Protein AF-A0A0G4H6F2-F1 (afdb_monomer_lite)

Structure (mmCIF, N/CA/C/O backbone):
data_AF-A0A0G4H6F2-F1
#
_entry.id   AF-A0A0G4H6F2-F1
#
loop_
_atom_site.group_PDB
_atom_site.id
_atom_site.type_symbol
_atom_site.label_atom_id
_atom_site.label_alt_id
_atom_site.label_comp_id
_atom_site.label_asym_id
_atom_site.label_entity_id
_atom_site.label_seq_id
_atom_site.pdbx_PDB_ins_code
_atom_site.Cartn_x
_atom_site.Cartn_y
_atom_site.Cartn_z
_atom_site.occupancy
_atom_site.B_iso_or_equiv
_atom_site.auth_seq_id
_atom_site.auth_comp_id
_atom_site.auth_asym_id
_atom_site.auth_atom_id
_atom_site.pdbx_PDB_model_num
ATOM 1 N N . MET A 1 1 ? -22.612 -35.763 -11.547 1.00 43.47 1 MET A N 1
ATOM 2 C CA . MET A 1 1 ? -21.707 -34.629 -11.840 1.00 43.47 1 MET A CA 1
ATOM 3 C C . MET A 1 1 ? -22.426 -33.348 -11.445 1.00 43.47 1 MET A C 1
ATOM 5 O O . MET A 1 1 ? -23.317 -32.927 -12.164 1.00 43.47 1 MET A O 1
ATOM 9 N N . ASN A 1 2 ? -22.112 -32.796 -10.272 1.00 42.59 2 ASN A N 1
ATOM 10 C CA . ASN A 1 2 ? -22.726 -31.573 -9.747 1.00 42.59 2 ASN A CA 1
ATOM 11 C C . ASN A 1 2 ? -21.778 -30.395 -9.998 1.00 42.59 2 ASN A C 1
ATOM 13 O O . ASN A 1 2 ? -20.635 -30.435 -9.548 1.00 42.59 2 ASN A O 1
ATOM 17 N N . LYS A 1 3 ? -22.244 -29.354 -10.692 1.00 54.53 3 LYS A N 1
ATOM 18 C CA . LYS A 1 3 ? -21.587 -28.042 -10.744 1.00 54.53 3 LYS A CA 1
ATOM 19 C C . LYS A 1 3 ? -22.627 -26.984 -10.387 1.00 54.53 3 LYS A C 1
ATOM 21 O O . LYS A 1 3 ? -23.512 -26.700 -11.184 1.00 54.53 3 LYS A O 1
ATOM 26 N N . GLN A 1 4 ? -22.521 -26.440 -9.178 1.00 52.81 4 GLN A N 1
ATOM 27 C CA . GLN A 1 4 ? -23.204 -25.214 -8.771 1.00 52.81 4 GLN A CA 1
ATOM 28 C C . GLN A 1 4 ? -22.256 -24.039 -9.024 1.00 52.81 4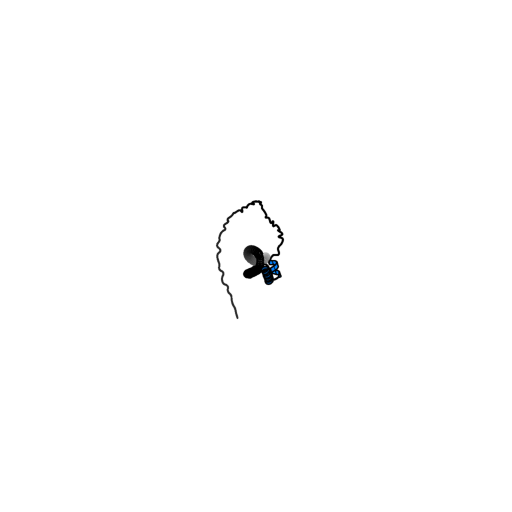 GLN A C 1
ATOM 30 O O . GLN A 1 4 ? -21.146 -24.006 -8.497 1.00 52.81 4 GLN A O 1
ATOM 35 N N . SER A 1 5 ? -22.694 -23.099 -9.857 1.00 56.09 5 SER A N 1
ATOM 36 C CA . SER A 1 5 ? -22.049 -21.811 -10.102 1.00 56.09 5 SER A CA 1
ATOM 37 C C . SER A 1 5 ? -22.820 -20.722 -9.356 1.00 56.09 5 SER A C 1
ATOM 39 O O . SER A 1 5 ? -23.959 -20.427 -9.716 1.00 56.09 5 SER A O 1
ATOM 41 N N . ASN A 1 6 ? -22.201 -20.119 -8.342 1.00 57.00 6 ASN A N 1
ATOM 42 C CA . ASN A 1 6 ? -22.701 -18.901 -7.707 1.00 57.00 6 ASN A CA 1
ATOM 43 C C . ASN A 1 6 ? -22.132 -17.686 -8.449 1.00 57.00 6 ASN A C 1
ATOM 45 O O . ASN A 1 6 ? -20.919 -17.481 -8.461 1.00 57.00 6 ASN A O 1
ATOM 49 N N . GLY A 1 7 ? -23.011 -16.901 -9.072 1.00 51.88 7 GLY A N 1
ATOM 50 C CA . GLY A 1 7 ? -22.712 -15.560 -9.576 1.00 51.88 7 GLY A CA 1
ATOM 51 C C . GLY A 1 7 ? -23.123 -14.481 -8.558 1.00 51.88 7 GLY A C 1
ATOM 52 O O . GLY A 1 7 ? -24.032 -14.732 -7.764 1.00 51.88 7 GLY A O 1
ATOM 53 N N . PRO A 1 8 ? -22.476 -13.298 -8.551 1.00 59.72 8 PRO A N 1
ATOM 54 C CA . PRO A 1 8 ? -22.730 -12.239 -7.575 1.00 59.72 8 PRO A CA 1
ATOM 55 C C . PRO A 1 8 ? -23.766 -11.206 -8.057 1.00 59.72 8 PRO A C 1
ATOM 57 O O . PRO A 1 8 ? -23.928 -10.966 -9.252 1.00 59.72 8 PRO A O 1
ATOM 60 N N . VAL A 1 9 ? -24.418 -10.543 -7.099 1.00 49.47 9 VAL A N 1
ATOM 61 C CA . VAL A 1 9 ? -25.339 -9.398 -7.267 1.00 49.47 9 VAL A CA 1
ATOM 62 C C . VAL A 1 9 ? -25.093 -8.429 -6.087 1.00 49.47 9 VAL A C 1
ATOM 64 O O . VAL A 1 9 ? -24.628 -8.885 -5.044 1.00 49.47 9 VAL A O 1
ATOM 67 N N . PRO A 1 10 ? -25.508 -7.150 -6.134 1.00 55.88 10 PRO A N 1
ATOM 68 C CA . PRO A 1 10 ? -25.011 -6.040 -6.946 1.00 55.88 10 PRO A CA 1
ATOM 69 C C . PRO A 1 10 ? -24.363 -4.925 -6.087 1.00 55.88 10 PRO A C 1
ATOM 71 O O . PRO A 1 10 ? -24.571 -4.831 -4.880 1.00 55.88 10 PRO A O 1
ATOM 74 N N . SER A 1 11 ? -23.622 -4.022 -6.739 1.00 44.72 11 SER A N 1
ATOM 75 C CA . SER A 1 11 ? -23.094 -2.787 -6.143 1.00 44.72 11 SER A CA 1
ATOM 76 C C . SER A 1 11 ? -24.093 -1.642 -6.343 1.00 44.72 11 SER A C 1
ATOM 78 O O . SER A 1 11 ? -24.408 -1.286 -7.479 1.00 44.72 11 SER A O 1
ATOM 80 N N . ALA A 1 12 ? -24.610 -1.088 -5.245 1.00 46.97 12 ALA A N 1
ATOM 81 C CA . ALA A 1 12 ? -25.444 0.109 -5.245 1.00 46.97 12 ALA A CA 1
ATOM 82 C C . ALA A 1 12 ? -24.586 1.327 -4.883 1.00 46.97 12 ALA A C 1
ATOM 84 O O . ALA A 1 12 ? -24.039 1.422 -3.784 1.00 46.97 12 ALA A O 1
ATOM 85 N N . ALA A 1 13 ? -24.481 2.251 -5.834 1.00 48.88 13 ALA A N 1
ATOM 86 C CA . ALA A 1 13 ? -23.928 3.580 -5.649 1.00 48.88 13 ALA A CA 1
ATOM 87 C C . ALA A 1 13 ? -24.913 4.453 -4.854 1.00 48.88 13 ALA A C 1
ATOM 89 O O . ALA A 1 13 ? -26.098 4.504 -5.183 1.00 48.88 13 ALA A O 1
ATOM 90 N N . ALA A 1 14 ? -24.418 5.179 -3.852 1.00 43.84 14 ALA A N 1
ATOM 91 C CA . ALA A 1 14 ? -25.142 6.291 -3.250 1.00 43.84 14 ALA A CA 1
ATOM 92 C C . ALA A 1 14 ? -24.182 7.450 -2.961 1.00 43.84 14 ALA A C 1
ATOM 94 O O . ALA A 1 14 ? -23.180 7.319 -2.259 1.00 43.84 14 ALA A O 1
ATOM 95 N N . SER A 1 15 ? -24.522 8.569 -3.585 1.00 42.50 15 SER A N 1
ATOM 96 C CA . SER A 1 15 ? -23.858 9.861 -3.631 1.00 42.50 15 SER A CA 1
ATOM 97 C C . SER A 1 15 ? -23.668 10.504 -2.255 1.00 42.50 15 SER A C 1
ATOM 99 O O . SER A 1 15 ? -24.612 10.621 -1.478 1.00 42.50 15 SER A O 1
ATOM 101 N N . GLY A 1 16 ? -22.459 11.001 -1.990 1.00 37.16 16 GLY A N 1
ATOM 102 C CA . GLY A 1 16 ? -22.167 11.892 -0.870 1.00 37.16 16 GLY A CA 1
ATOM 103 C C . GLY A 1 16 ? -22.214 13.355 -1.308 1.00 37.16 16 GLY A C 1
ATOM 104 O O . GLY A 1 16 ? -21.347 13.807 -2.054 1.00 37.16 16 GLY A O 1
ATOM 105 N N . THR A 1 17 ? -23.202 14.107 -0.822 1.00 47.22 17 THR A N 1
ATOM 106 C CA . THR A 1 17 ? -23.229 15.575 -0.873 1.00 47.22 17 THR A CA 1
ATOM 107 C C . THR A 1 17 ? -22.820 16.178 0.470 1.00 47.22 17 THR A C 1
ATOM 109 O O . THR A 1 17 ? -23.405 15.892 1.509 1.00 47.22 17 THR A O 1
ATOM 112 N N . SER A 1 18 ? -21.794 17.023 0.376 1.00 50.34 18 SER A N 1
ATOM 113 C CA . SER A 1 18 ? -21.323 18.100 1.256 1.00 50.34 18 SER A CA 1
ATOM 114 C C . SER A 1 18 ? -22.312 18.676 2.284 1.00 50.34 18 SER A C 1
ATOM 116 O O . SER A 1 18 ? -23.408 19.086 1.913 1.00 50.34 18 SER A O 1
ATOM 118 N N . LEU A 1 19 ? -21.856 18.851 3.537 1.00 43.47 19 LEU A N 1
ATOM 119 C CA . LEU A 1 19 ? -22.344 19.904 4.445 1.00 43.47 19 LEU A CA 1
ATOM 120 C C . LEU A 1 19 ? -21.305 20.287 5.522 1.00 43.47 19 LEU A C 1
ATOM 122 O O . LEU A 1 19 ? -21.149 19.673 6.571 1.00 43.47 19 LEU A O 1
ATOM 126 N N . GLN A 1 20 ? -20.525 21.301 5.154 1.00 43.41 20 GLN A N 1
ATOM 127 C CA . GLN A 1 20 ? -20.242 22.549 5.871 1.00 43.41 20 GLN A CA 1
ATOM 128 C C . GLN A 1 20 ? -20.281 22.595 7.420 1.00 43.41 20 GLN A C 1
ATOM 130 O O . GLN A 1 20 ? -21.318 22.571 8.072 1.00 43.41 20 GLN A O 1
ATOM 135 N N . LYS A 1 21 ? -19.080 22.839 7.962 1.00 42.34 21 LYS A N 1
ATOM 136 C CA . LYS A 1 21 ? -18.713 23.411 9.272 1.00 42.34 21 LYS A CA 1
ATOM 137 C C . LYS A 1 21 ? -19.644 24.537 9.765 1.00 42.34 21 LYS A C 1
ATOM 139 O O . LYS A 1 21 ? -19.750 25.569 9.106 1.00 42.34 21 LYS A O 1
ATOM 144 N N . GLN A 1 22 ? -20.084 24.445 11.022 1.00 43.44 22 GLN A N 1
ATOM 145 C CA . GLN A 1 22 ? -20.341 25.608 11.878 1.00 43.44 22 GLN A CA 1
ATOM 146 C C . GLN A 1 22 ? -19.573 25.471 13.201 1.00 43.44 22 GLN A C 1
ATOM 148 O O . GLN A 1 22 ? -19.693 24.487 13.923 1.00 43.44 22 GLN A O 1
ATOM 153 N N . LYS A 1 23 ? -18.731 26.474 13.472 1.00 46.53 23 LYS A N 1
ATOM 154 C CA . LYS A 1 23 ? -18.061 26.726 14.752 1.00 46.53 23 LYS A CA 1
ATOM 155 C C . LYS A 1 23 ? -19.003 27.546 15.632 1.00 46.53 23 LYS A C 1
ATOM 157 O O . LYS A 1 23 ? -19.489 28.577 15.178 1.00 46.53 23 LYS A O 1
ATOM 162 N N . SER A 1 24 ? -19.123 27.188 16.903 1.00 43.09 24 SER A N 1
ATOM 163 C CA . SER A 1 24 ? -19.599 28.100 17.945 1.00 43.09 24 SER A CA 1
ATOM 164 C C . SER A 1 24 ? -18.787 27.893 19.218 1.00 43.09 24 SER A C 1
ATOM 166 O O . SER A 1 24 ? -18.607 26.772 19.691 1.00 43.09 24 SER A O 1
ATOM 168 N N . ALA A 1 25 ? -18.243 29.001 19.708 1.00 44.44 25 ALA A N 1
ATOM 169 C CA . ALA A 1 25 ? -17.387 29.114 20.872 1.00 44.44 25 ALA A CA 1
ATOM 170 C C . ALA A 1 25 ? -18.198 29.431 22.138 1.00 44.44 25 ALA A C 1
ATOM 172 O O . ALA A 1 25 ? -19.223 30.101 22.059 1.00 44.44 25 ALA A O 1
ATOM 173 N N . GLY A 1 26 ? -17.630 29.062 23.290 1.00 43.22 26 GLY A N 1
ATOM 174 C CA . GLY A 1 26 ? -17.723 29.839 24.527 1.00 43.22 26 GLY A CA 1
ATOM 175 C C . GLY A 1 26 ? -18.787 29.419 25.542 1.00 43.22 26 GLY A C 1
ATOM 176 O O . GLY A 1 26 ? -19.965 29.676 25.343 1.00 43.22 26 GLY A O 1
ATOM 177 N N . ALA A 1 27 ? -18.341 28.907 26.695 1.00 39.81 27 ALA A N 1
ATOM 178 C CA . ALA A 1 27 ? -18.869 29.283 28.012 1.00 39.81 27 ALA A CA 1
ATOM 179 C C . ALA A 1 27 ? -17.949 28.774 29.142 1.00 39.81 27 ALA A C 1
ATOM 181 O O . ALA A 1 27 ? -17.509 27.629 29.148 1.00 39.81 27 ALA A O 1
ATOM 182 N N . LEU A 1 28 ? -17.659 29.675 30.082 1.00 57.00 28 LEU A N 1
ATOM 183 C CA . LEU A 1 28 ? -16.823 29.540 31.283 1.00 57.00 28 LEU A CA 1
ATOM 184 C C . LEU A 1 28 ? -17.474 28.655 32.369 1.00 57.00 28 LEU A C 1
ATOM 186 O O . LEU A 1 28 ? -18.696 28.709 32.507 1.00 57.00 28 LEU A O 1
ATOM 190 N N . PRO A 1 29 ? -16.708 27.995 33.263 1.00 50.53 29 PRO A N 1
ATOM 191 C CA . PRO A 1 29 ? -17.254 27.483 34.518 1.00 50.53 29 PRO A CA 1
ATOM 192 C C . PRO A 1 29 ? -17.001 28.433 35.706 1.00 50.53 29 PRO A C 1
ATOM 194 O O . PRO A 1 29 ? -15.873 28.829 36.005 1.00 50.53 29 PRO A O 1
ATOM 197 N N . ARG A 1 30 ? -18.092 28.780 36.405 1.00 47.06 30 ARG A N 1
ATOM 198 C CA . ARG A 1 30 ? -18.133 29.516 37.682 1.00 47.06 30 ARG A CA 1
ATOM 199 C C . ARG A 1 30 ? -17.955 28.570 38.885 1.00 47.06 30 ARG A C 1
ATOM 201 O O . ARG A 1 30 ? -18.482 27.463 38.888 1.00 47.06 30 ARG A O 1
ATOM 208 N N . LYS A 1 31 ? -17.272 29.066 39.927 1.00 48.41 31 LYS A N 1
ATOM 209 C CA . LYS A 1 31 ? -17.157 28.497 41.292 1.00 48.41 31 LYS A CA 1
ATOM 210 C C . LYS A 1 31 ? -18.494 28.492 42.060 1.00 48.41 31 LYS A C 1
ATOM 212 O O . LYS A 1 31 ? -19.318 29.378 41.835 1.00 48.41 31 LYS A O 1
ATOM 217 N N . PRO A 1 32 ? -18.600 27.646 43.101 1.00 52.03 32 PRO A N 1
ATOM 218 C CA . PRO A 1 32 ? -19.106 28.079 44.417 1.00 52.03 32 PRO A CA 1
ATOM 219 C C . PRO A 1 32 ? -18.172 27.609 45.564 1.00 52.03 32 PRO A C 1
ATOM 221 O O . PRO A 1 32 ? -17.674 26.492 45.546 1.00 52.03 32 PRO A O 1
ATOM 224 N N . SER A 1 33 ? -17.684 28.483 46.453 1.00 44.72 33 SER A N 1
ATOM 225 C CA . SER A 1 33 ? -18.326 29.088 47.643 1.00 44.72 33 SER A CA 1
ATOM 226 C C . SER A 1 33 ? -18.421 28.135 48.849 1.00 44.72 33 SER A C 1
ATOM 228 O O . SER A 1 33 ? -19.409 27.429 49.020 1.00 44.72 33 SER A O 1
ATOM 230 N N . GLN A 1 34 ? -17.395 28.167 49.711 1.00 41.97 34 GLN A N 1
ATOM 231 C CA . GLN A 1 34 ? -17.410 27.618 51.073 1.00 41.97 34 GLN A CA 1
ATOM 232 C C . GLN A 1 34 ? -18.253 28.509 51.996 1.00 41.97 34 GLN A C 1
ATOM 234 O O . GLN A 1 34 ? -18.104 29.730 51.985 1.00 41.97 34 GLN A O 1
ATOM 239 N N . ARG A 1 35 ? -19.086 27.897 52.841 1.00 39.19 35 ARG A N 1
ATOM 240 C CA . ARG A 1 35 ? -19.791 28.572 53.936 1.00 39.19 35 ARG A CA 1
ATOM 241 C C . ARG A 1 35 ? -19.578 27.776 55.224 1.00 39.19 35 ARG A C 1
ATOM 243 O O . ARG A 1 35 ? -19.901 26.595 55.280 1.00 39.19 35 ARG A O 1
ATOM 250 N N . GLN A 1 36 ? -18.994 28.435 56.223 1.00 46.22 36 GLN A N 1
ATOM 251 C CA . GLN A 1 36 ? -18.938 27.991 57.616 1.00 46.22 36 GLN A CA 1
ATOM 252 C C . GLN A 1 36 ? -20.316 28.127 58.281 1.00 46.22 36 GLN A C 1
ATOM 254 O O . GLN A 1 36 ? -21.106 28.993 57.903 1.00 46.22 36 GLN A O 1
ATOM 259 N N . GLY A 1 37 ? -20.557 27.328 59.321 1.00 37.56 37 GLY A N 1
ATOM 260 C CA . GLY A 1 37 ? -21.678 27.499 60.242 1.00 37.56 37 GLY A CA 1
ATOM 261 C C . GLY A 1 37 ? -21.608 26.515 61.409 1.00 37.56 37 GLY A C 1
ATOM 262 O O . GLY A 1 37 ? -21.985 25.360 61.263 1.00 37.56 37 GLY A O 1
ATOM 263 N N . SER A 1 38 ? -21.118 26.989 62.554 1.00 45.91 38 SER A N 1
ATOM 264 C CA . SER A 1 38 ? -21.238 26.354 63.872 1.00 45.91 38 SER A CA 1
ATOM 265 C C . SER A 1 38 ? -22.643 26.567 64.448 1.00 45.91 38 SER A C 1
ATOM 267 O O . SER A 1 38 ? -23.241 27.605 64.184 1.00 45.91 38 SER A O 1
ATOM 269 N N . THR A 1 39 ? -23.134 25.670 65.309 1.00 41.44 39 THR A N 1
ATOM 270 C CA . THR A 1 39 ? -24.056 25.998 66.422 1.00 41.44 39 THR A CA 1
ATOM 271 C C . THR A 1 39 ? -24.047 24.894 67.484 1.00 41.44 39 THR A C 1
ATOM 273 O O . THR A 1 39 ? -23.823 23.724 67.187 1.00 41.44 39 THR A O 1
ATOM 276 N N . ALA A 1 40 ? -24.246 25.321 68.731 1.00 40.94 40 ALA A N 1
ATOM 277 C CA . ALA A 1 40 ? -24.221 24.562 69.976 1.00 40.94 40 ALA A CA 1
ATOM 278 C C . ALA A 1 40 ? -25.641 24.358 70.560 1.00 40.94 40 ALA A C 1
ATOM 280 O O . ALA A 1 40 ? -26.569 25.060 70.167 1.00 40.94 40 ALA A O 1
ATOM 281 N N . GLY A 1 41 ? -25.766 23.466 71.554 1.00 33.41 41 GLY A N 1
ATOM 282 C CA . GLY A 1 41 ? -26.935 23.255 72.441 1.00 33.41 41 GLY A CA 1
ATOM 283 C C . GLY A 1 41 ? -27.065 21.762 72.791 1.00 33.41 41 GLY A C 1
ATOM 284 O O . GLY A 1 41 ? -27.126 20.954 71.877 1.00 33.41 41 GLY A O 1
ATOM 285 N N . GLY A 1 42 ? -26.911 21.284 74.040 1.00 32.69 42 GLY A N 1
ATOM 286 C CA . GLY A 1 42 ? -27.843 21.431 75.182 1.00 32.69 42 GLY A CA 1
ATOM 287 C C . GLY A 1 42 ? -29.126 20.618 74.908 1.00 32.69 42 GLY A C 1
ATOM 288 O O . GLY A 1 42 ? -29.720 20.841 73.868 1.00 32.69 42 GLY A O 1
ATOM 289 N N . VAL A 1 43 ? -29.665 19.691 75.718 1.00 35.66 43 VAL A N 1
ATOM 290 C CA . VAL A 1 43 ? -29.862 19.659 77.180 1.00 35.66 43 VAL A CA 1
ATOM 291 C C . VAL A 1 43 ? -30.386 18.259 77.627 1.00 35.66 43 VAL A C 1
ATOM 293 O O . VAL A 1 43 ? -31.096 17.609 76.870 1.00 35.66 43 VAL A O 1
ATOM 296 N N . ASN A 1 44 ? -30.130 17.903 78.895 1.00 37.38 44 ASN A N 1
ATOM 297 C CA . ASN A 1 44 ? -30.965 17.163 79.873 1.00 37.38 44 ASN A CA 1
ATOM 298 C C . ASN A 1 44 ? -31.298 15.650 79.805 1.00 37.38 44 ASN A C 1
ATOM 300 O O . ASN A 1 44 ? -31.800 15.101 78.833 1.00 37.38 44 ASN A O 1
ATOM 304 N N . ALA A 1 45 ? -31.113 15.044 80.988 1.00 39.00 45 ALA A N 1
ATOM 305 C CA . ALA A 1 45 ? -31.539 13.724 81.457 1.00 39.00 45 ALA A CA 1
ATOM 306 C C . ALA A 1 45 ? -33.011 13.689 81.934 1.00 39.00 45 ALA A C 1
ATOM 308 O O . ALA A 1 45 ? -33.635 14.735 82.118 1.00 39.00 45 ALA A O 1
ATOM 309 N N . PRO A 1 46 ? -33.534 12.487 82.239 1.00 43.22 46 PRO A N 1
ATOM 310 C CA . PRO A 1 46 ? -34.014 12.201 83.603 1.00 43.22 46 PRO A CA 1
ATOM 311 C C . PRO A 1 46 ? -33.495 10.820 84.080 1.00 43.22 46 PRO A C 1
ATOM 313 O O . PRO A 1 46 ? -33.314 9.907 83.286 1.00 43.22 46 PRO A O 1
ATOM 316 N N . GLY A 1 47 ? -33.127 10.574 85.339 1.00 33.16 47 GLY A N 1
ATOM 317 C CA . GLY A 1 47 ? -33.895 10.817 86.558 1.00 33.16 47 GLY A CA 1
ATOM 318 C C . GLY A 1 47 ? -34.722 9.568 86.903 1.00 33.16 47 GLY A C 1
ATOM 319 O O . GLY A 1 47 ? -35.892 9.504 86.548 1.00 33.16 47 GLY A O 1
ATOM 320 N N . ARG A 1 48 ? -34.130 8.562 87.570 1.00 34.00 48 ARG A N 1
ATOM 321 C CA . ARG A 1 48 ? -34.861 7.381 88.073 1.00 34.00 48 ARG A CA 1
ATOM 322 C C . ARG A 1 48 ? -34.492 7.117 89.535 1.00 34.00 48 ARG A C 1
ATOM 324 O O . ARG A 1 48 ? -33.567 6.368 89.830 1.00 34.00 48 ARG A O 1
ATOM 331 N N . SER A 1 49 ? -35.210 7.785 90.439 1.00 38.22 49 SER A N 1
ATOM 332 C CA . SER A 1 49 ? -35.312 7.402 91.847 1.00 38.22 49 SER A CA 1
ATOM 333 C C . SER A 1 49 ? -36.476 6.419 92.003 1.00 38.22 49 SER A C 1
ATOM 335 O O . SER A 1 49 ? -37.509 6.543 91.347 1.00 38.22 49 SER A O 1
ATOM 337 N N . GLY A 1 50 ? -36.290 5.402 92.836 1.00 35.03 50 GLY A N 1
ATOM 338 C CA . GLY A 1 50 ? -37.294 4.380 93.108 1.00 35.03 50 GLY A CA 1
ATOM 339 C C . GLY A 1 50 ? -36.934 3.658 94.394 1.00 35.03 50 GLY A C 1
ATOM 340 O O . GLY A 1 50 ? -36.185 2.689 94.391 1.00 35.03 50 GLY A O 1
ATOM 341 N N . THR A 1 51 ? -37.418 4.218 95.492 1.00 38.28 51 THR A N 1
ATOM 342 C CA . THR A 1 51 ? -37.344 3.742 96.872 1.00 38.28 51 THR A CA 1
ATOM 343 C C . THR A 1 51 ? -37.803 2.289 97.024 1.00 38.28 51 THR A C 1
ATOM 345 O O . THR A 1 51 ? -38.929 1.948 96.670 1.00 38.28 51 THR A O 1
ATOM 348 N N . SER A 1 52 ? -36.941 1.459 97.615 1.00 33.22 52 SER A N 1
ATOM 349 C CA . SER A 1 52 ? -37.290 0.150 98.171 1.00 33.22 52 SER A CA 1
ATOM 350 C C . SER A 1 52 ? -38.087 0.356 99.461 1.00 33.22 52 SER A C 1
ATOM 352 O O . SER A 1 52 ? -37.551 0.864 100.446 1.00 33.22 52 SER A O 1
ATOM 354 N N . ILE A 1 53 ? -39.373 -0.002 99.447 1.00 36.06 53 ILE A N 1
ATOM 355 C CA . ILE A 1 53 ? -40.182 -0.155 100.659 1.00 36.06 53 ILE A CA 1
ATOM 356 C C . ILE A 1 53 ? -40.184 -1.642 101.004 1.00 36.06 53 ILE A C 1
ATOM 358 O O . ILE A 1 53 ? -40.773 -2.463 100.303 1.00 36.06 53 ILE A O 1
ATOM 362 N N . VAL A 1 54 ? -39.515 -1.977 102.104 1.00 40.25 54 VAL A N 1
ATOM 363 C CA . VAL A 1 54 ? -39.632 -3.267 102.782 1.00 40.25 54 VAL A CA 1
ATOM 364 C C . VAL A 1 54 ? -41.003 -3.298 103.458 1.00 40.25 54 VAL A C 1
ATOM 366 O O . VAL A 1 54 ? -41.201 -2.675 104.498 1.00 40.25 54 VAL A O 1
ATOM 369 N N . ALA A 1 55 ? -41.964 -3.993 102.849 1.00 31.64 55 ALA A N 1
ATOM 370 C CA . ALA A 1 55 ? -43.240 -4.314 103.477 1.00 31.64 55 ALA A CA 1
ATOM 371 C C . ALA A 1 55 ? -43.100 -5.632 104.248 1.00 31.64 55 ALA A C 1
ATOM 373 O O . ALA A 1 55 ? -43.013 -6.721 103.680 1.00 31.64 55 ALA A O 1
ATOM 374 N N . SER A 1 56 ? -43.045 -5.520 105.567 1.00 36.12 56 SER A N 1
ATOM 375 C CA . SER A 1 56 ? -43.124 -6.625 106.510 1.00 36.12 56 SER A CA 1
ATOM 376 C C . SER A 1 56 ? -44.557 -7.169 106.612 1.00 36.12 56 SER A C 1
ATOM 378 O O . SER A 1 56 ? -45.510 -6.414 106.758 1.00 36.12 56 SER A O 1
ATOM 380 N N . ARG A 1 57 ? -44.649 -8.508 106.651 1.00 44.44 57 ARG A N 1
ATOM 381 C CA . ARG A 1 57 ? -45.703 -9.344 107.264 1.00 44.44 57 ARG A CA 1
ATOM 382 C C . ARG A 1 57 ? -47.144 -9.223 106.742 1.00 44.44 57 ARG A C 1
ATOM 384 O O . ARG A 1 57 ? -47.924 -8.389 107.184 1.00 44.44 57 ARG A O 1
ATOM 391 N N . SER A 1 58 ? -47.554 -10.250 105.999 1.00 37.75 58 SER A N 1
ATOM 392 C CA . SER A 1 58 ? -48.566 -11.249 106.409 1.00 37.75 58 SER A CA 1
ATOM 393 C C . SER A 1 58 ? -48.506 -12.421 105.415 1.00 37.75 58 SER A C 1
ATOM 395 O O . SER A 1 58 ? -48.300 -12.157 104.229 1.00 37.75 58 SER A O 1
ATOM 397 N N . PRO A 1 59 ? -48.634 -13.699 105.827 1.00 38.69 59 PRO A N 1
ATOM 398 C CA . PRO A 1 59 ? -48.798 -14.782 104.863 1.00 38.69 59 PRO A CA 1
ATOM 399 C C . PRO A 1 59 ? -50.075 -14.505 104.067 1.00 38.69 59 PRO A C 1
ATOM 401 O O . PRO A 1 59 ? -51.174 -14.467 104.615 1.00 38.69 59 PRO A O 1
ATOM 404 N N . SER A 1 60 ? -49.909 -14.214 102.778 1.00 43.31 60 SER A N 1
ATOM 405 C CA . SER A 1 60 ? -51.030 -14.018 101.867 1.00 43.31 60 SER A CA 1
ATOM 406 C C . SER A 1 60 ? -51.864 -15.297 101.839 1.00 43.31 60 SER A C 1
ATOM 408 O O . SER A 1 60 ? -51.304 -16.391 101.822 1.00 43.31 60 SER A O 1
ATOM 410 N N . VAL A 1 61 ? -53.191 -15.175 101.781 1.00 51.38 61 VAL A N 1
ATOM 411 C CA . VAL A 1 61 ? -54.129 -16.297 101.573 1.00 51.38 61 VAL A CA 1
ATOM 412 C C . VAL A 1 61 ? -53.725 -17.145 100.350 1.00 51.38 61 VAL A C 1
ATOM 414 O O . VAL A 1 61 ? -53.952 -18.351 100.320 1.00 51.38 61 VAL A O 1
ATOM 417 N N . ALA A 1 62 ? -53.012 -16.543 99.391 1.00 48.72 62 ALA A N 1
ATOM 418 C CA . ALA A 1 62 ? -52.401 -17.226 98.253 1.00 48.72 62 ALA A CA 1
ATOM 419 C C . ALA A 1 62 ? -51.336 -18.281 98.635 1.00 48.72 62 ALA A C 1
ATOM 421 O O . ALA A 1 62 ? -51.186 -19.274 97.931 1.00 48.72 62 ALA A O 1
ATOM 422 N N . ALA A 1 63 ? -50.606 -18.102 99.742 1.00 46.62 63 ALA A N 1
ATOM 423 C CA . ALA A 1 63 ? -49.592 -19.053 100.207 1.00 46.62 63 ALA A CA 1
ATOM 424 C C . ALA A 1 63 ? -50.211 -20.320 100.830 1.00 46.62 63 ALA A C 1
ATOM 426 O O . ALA A 1 63 ? -49.648 -21.398 100.678 1.00 46.62 63 ALA A O 1
ATOM 427 N N . LEU A 1 64 ? -51.385 -20.204 101.464 1.00 46.50 64 LEU A N 1
ATOM 428 C CA . LEU A 1 64 ? -52.143 -21.344 102.006 1.00 46.50 64 LEU A CA 1
ATOM 429 C C . LEU A 1 64 ? -52.840 -22.157 100.899 1.00 46.50 64 LEU A C 1
ATOM 431 O O . LEU A 1 64 ? -52.912 -23.378 100.970 1.00 46.50 64 LEU A O 1
ATOM 435 N N . LEU A 1 65 ? -53.294 -21.496 99.830 1.00 52.09 65 LEU A N 1
ATOM 436 C CA . LEU A 1 65 ? -53.956 -22.141 98.687 1.00 52.09 65 LEU A CA 1
ATOM 437 C C . LEU A 1 65 ? -53.023 -23.006 97.818 1.00 52.09 65 LEU A C 1
ATOM 439 O O . LEU A 1 65 ? -53.499 -23.926 97.151 1.00 52.09 65 LEU A O 1
ATOM 443 N N . ASN A 1 66 ? -51.716 -22.727 97.833 1.00 54.31 66 ASN A N 1
ATOM 444 C CA . ASN A 1 66 ? -50.711 -23.459 97.056 1.00 54.31 66 ASN A CA 1
ATOM 445 C C . ASN A 1 66 ? -50.156 -24.710 97.764 1.00 54.31 66 ASN A C 1
ATOM 447 O O . ASN A 1 66 ? -49.542 -25.531 97.089 1.00 54.31 66 ASN A O 1
ATOM 451 N N . GLN A 1 67 ? -50.345 -24.865 99.083 1.00 51.59 67 GLN A N 1
ATOM 452 C CA . GLN A 1 67 ? -49.822 -26.019 99.836 1.00 51.59 67 GLN A CA 1
ATOM 453 C C . GLN A 1 67 ? -50.852 -27.140 100.045 1.00 51.59 67 GLN A C 1
ATOM 455 O O . GLN A 1 67 ? -50.483 -28.298 99.886 1.00 51.59 67 GLN A O 1
ATOM 460 N N . ASP A 1 68 ? -52.130 -26.826 100.302 1.00 50.91 68 ASP A N 1
ATOM 461 C CA . ASP A 1 68 ? -53.090 -27.840 100.787 1.00 50.91 68 ASP A CA 1
ATOM 462 C C . ASP A 1 68 ? -54.321 -28.072 99.882 1.00 50.91 68 ASP A C 1
ATOM 464 O O . ASP A 1 68 ? -55.186 -28.897 100.175 1.00 50.91 68 ASP A O 1
ATOM 468 N N . GLY A 1 69 ? -54.416 -27.380 98.744 1.00 52.78 69 GLY A N 1
ATOM 469 C CA . GLY A 1 69 ? -55.559 -27.503 97.834 1.00 52.78 69 GLY A CA 1
ATOM 470 C C . GLY A 1 69 ? -56.847 -26.835 98.357 1.00 52.78 69 GLY A C 1
ATOM 471 O O . GLY A 1 69 ? -56.958 -26.468 99.527 1.00 52.78 69 GLY A O 1
ATOM 472 N N . PRO A 1 70 ? -57.846 -26.612 97.481 1.00 55.19 70 PRO A N 1
ATOM 473 C CA . PRO A 1 70 ? -59.063 -25.879 97.837 1.00 55.19 70 PRO A CA 1
ATOM 474 C C . PRO A 1 70 ? -59.878 -26.624 98.901 1.00 55.19 70 PRO A C 1
ATOM 476 O O . PRO A 1 70 ? -60.483 -25.991 99.759 1.00 55.19 70 PRO A O 1
ATOM 479 N N . GLU A 1 71 ? -59.825 -27.956 98.909 1.00 56.19 71 GLU A N 1
ATOM 480 C CA . GLU A 1 71 ? -60.547 -28.789 99.870 1.00 56.19 71 GLU A CA 1
ATOM 481 C C . GLU A 1 71 ? -60.086 -28.531 101.315 1.00 56.19 71 GLU A C 1
ATOM 483 O O . GLU A 1 71 ? -60.926 -28.276 102.176 1.00 56.19 71 GLU A O 1
ATOM 488 N N . ALA A 1 72 ? -58.780 -28.430 101.581 1.00 58.38 72 ALA A N 1
ATOM 489 C CA . ALA A 1 72 ? -58.261 -28.199 102.934 1.00 58.38 72 ALA A CA 1
ATOM 490 C C . ALA A 1 72 ? -58.563 -26.793 103.488 1.00 58.38 72 ALA A C 1
ATOM 492 O O . ALA A 1 72 ? -58.810 -26.615 104.689 1.00 58.38 72 ALA A O 1
ATOM 493 N N . VAL A 1 73 ? -58.598 -25.780 102.616 1.00 59.50 73 VAL A N 1
ATOM 494 C CA . VAL A 1 73 ? -58.972 -24.405 102.988 1.00 59.50 73 VAL A CA 1
ATOM 495 C C . VAL A 1 73 ? -60.469 -24.329 103.300 1.00 59.50 73 VAL A C 1
ATOM 497 O O . VAL A 1 73 ? -60.875 -23.682 104.269 1.00 59.50 73 VAL A O 1
ATOM 500 N N . THR A 1 74 ? -61.295 -25.047 102.537 1.00 60.09 74 THR A N 1
ATOM 501 C CA . THR A 1 74 ? -62.750 -25.108 102.750 1.00 60.09 74 THR A CA 1
ATOM 502 C C . THR A 1 74 ? -63.122 -25.918 103.991 1.00 60.09 74 THR A C 1
ATOM 504 O O . THR A 1 74 ? -64.032 -25.534 104.728 1.00 60.09 74 THR A O 1
ATOM 507 N N . GLU A 1 75 ? -62.358 -26.965 104.304 1.00 59.06 75 GLU A N 1
ATOM 508 C CA . GLU A 1 75 ? -62.519 -27.760 105.519 1.00 59.06 75 GLU A CA 1
ATOM 509 C C . GLU A 1 75 ? -62.110 -26.968 106.773 1.00 59.06 75 GLU A C 1
ATOM 511 O O . GLU A 1 75 ? -62.803 -27.002 107.794 1.00 59.06 75 GLU A O 1
ATOM 516 N N . SER A 1 76 ? -61.035 -26.179 106.686 1.00 61.16 76 SER A N 1
ATOM 517 C CA . SER A 1 76 ? -60.588 -25.290 107.769 1.00 61.16 76 SER A CA 1
ATOM 518 C C . SER A 1 76 ? -61.562 -24.130 108.018 1.00 61.16 76 SER A C 1
ATOM 520 O O . SER A 1 76 ? -61.866 -23.814 109.171 1.00 61.16 76 SER A O 1
ATOM 522 N N . LEU A 1 77 ? -62.130 -23.542 106.958 1.00 60.56 77 LEU A N 1
ATOM 523 C CA . LEU A 1 77 ? -63.191 -22.530 107.058 1.00 60.56 77 LEU A CA 1
ATOM 524 C C . LEU A 1 77 ? -64.486 -23.116 107.638 1.00 60.56 77 LEU A C 1
ATOM 526 O O . LEU A 1 77 ? -65.082 -22.509 108.527 1.00 60.56 77 LEU A O 1
ATOM 530 N N . SER A 1 78 ? -64.889 -24.320 107.217 1.00 60.62 78 SER A N 1
ATOM 531 C CA . SER A 1 78 ? -66.064 -25.013 107.769 1.00 60.62 78 SER A CA 1
ATOM 532 C C . SER A 1 78 ? -65.905 -25.310 109.267 1.00 60.62 78 SER A C 1
ATOM 534 O O . SER A 1 78 ? -66.836 -25.089 110.045 1.00 60.62 78 SER A O 1
ATOM 536 N N . LYS A 1 79 ? -64.715 -25.746 109.707 1.00 61.25 79 LYS A N 1
ATOM 537 C CA . LYS A 1 79 ? -64.400 -25.985 111.129 1.00 61.25 79 LYS A CA 1
ATOM 538 C C . LYS A 1 79 ? -64.388 -24.691 111.956 1.00 61.25 79 LYS A C 1
ATOM 540 O O . LYS A 1 79 ? -64.874 -24.695 113.084 1.00 61.25 79 LYS A O 1
ATOM 545 N N . SER A 1 80 ? -63.891 -23.586 111.399 1.00 57.12 80 SER A N 1
ATOM 546 C CA . SER A 1 80 ? -63.822 -22.287 112.086 1.00 57.12 80 SER A CA 1
ATOM 547 C C . SER A 1 80 ? -65.179 -21.570 112.186 1.00 57.12 80 SER A C 1
ATOM 549 O O . SER A 1 80 ? -65.493 -20.989 113.222 1.00 57.12 80 SER A O 1
ATOM 551 N N . VAL A 1 81 ? -66.036 -21.655 111.163 1.00 58.59 81 VAL A N 1
ATOM 552 C CA . VAL A 1 81 ? -67.391 -21.071 111.211 1.00 58.59 81 VAL A CA 1
ATOM 553 C C . VAL A 1 81 ? -68.267 -21.812 112.233 1.00 58.59 81 VAL A C 1
ATOM 555 O O . VAL A 1 81 ? -68.986 -21.169 113.002 1.00 58.59 81 VAL A O 1
ATOM 558 N N . LYS A 1 82 ? -68.130 -23.143 112.334 1.00 56.41 82 LYS A N 1
ATOM 559 C CA . LYS A 1 82 ? -68.828 -23.984 113.327 1.00 56.41 82 LYS A CA 1
ATOM 560 C C . LYS A 1 82 ? -68.442 -23.684 114.783 1.00 56.41 82 LYS A C 1
ATOM 562 O O . LYS A 1 82 ? -69.270 -23.890 115.666 1.00 56.41 82 LYS A O 1
ATOM 567 N N . SER A 1 83 ? -67.238 -23.168 115.054 1.00 56.16 83 SER A N 1
ATOM 568 C CA . SER A 1 83 ? -66.801 -22.808 116.415 1.00 56.16 83 SER A CA 1
ATOM 569 C C . SER A 1 83 ? -67.182 -21.383 116.848 1.00 56.16 83 SER A C 1
ATOM 571 O O . SER A 1 83 ? -67.048 -21.049 118.022 1.00 56.16 83 SER A O 1
ATOM 573 N N . SER A 1 84 ? -67.703 -20.552 115.935 1.00 51.50 84 SER A N 1
ATOM 574 C CA . SER A 1 84 ? -68.009 -19.129 116.176 1.00 51.50 84 SER A CA 1
ATOM 575 C C . SER A 1 84 ? -69.435 -18.823 116.681 1.00 51.50 84 SER A C 1
ATOM 577 O O . SER A 1 84 ? -69.775 -17.662 116.893 1.00 51.50 84 SER A O 1
ATOM 579 N N . GLY A 1 85 ? -70.283 -19.840 116.900 1.00 52.34 85 GLY A N 1
ATOM 580 C CA . GLY A 1 85 ? -71.625 -19.673 117.493 1.00 52.34 85 GLY A CA 1
ATOM 581 C C . GLY A 1 85 ? -72.696 -19.057 116.576 1.00 52.34 85 GLY A C 1
ATOM 582 O O . GLY A 1 85 ? -73.756 -18.643 117.048 1.00 52.34 85 GLY A O 1
ATOM 583 N N . VAL A 1 86 ? -72.452 -18.994 115.264 1.00 50.88 86 VAL A N 1
ATOM 584 C CA . VAL A 1 86 ? -73.410 -18.499 114.259 1.00 50.88 86 VAL A CA 1
ATOM 585 C C . VAL A 1 86 ? -74.536 -19.527 114.042 1.00 50.88 86 VAL A C 1
ATOM 587 O O . VAL A 1 86 ? -74.275 -20.720 113.914 1.00 50.88 86 VAL A O 1
ATOM 590 N N . LYS A 1 87 ? -75.803 -19.077 113.994 1.00 49.19 87 LYS A N 1
ATOM 591 C CA . LYS A 1 87 ? -76.983 -19.940 113.759 1.00 49.19 87 LYS A CA 1
ATOM 592 C C . LYS A 1 87 ? -76.802 -20.826 112.504 1.00 49.19 87 LYS A C 1
ATOM 594 O O . LYS A 1 87 ? -76.361 -20.310 111.474 1.00 49.19 87 LYS A O 1
ATOM 599 N N . PRO A 1 88 ? -77.229 -22.105 112.539 1.00 52.22 88 PRO A N 1
ATOM 600 C CA . PRO A 1 88 ? -76.879 -23.117 111.534 1.00 52.22 88 PRO A CA 1
ATOM 601 C C . PRO A 1 88 ? -77.283 -22.755 110.095 1.00 52.22 88 PRO A C 1
ATOM 603 O O . PRO A 1 88 ? -76.497 -22.976 109.186 1.00 52.22 88 PRO A O 1
ATOM 606 N N . MET A 1 89 ? -78.424 -22.086 109.873 1.00 50.84 89 MET A N 1
ATOM 607 C CA . MET A 1 89 ? -78.847 -21.669 108.518 1.00 50.84 89 MET A CA 1
ATOM 608 C C . MET A 1 89 ? -77.980 -20.565 107.880 1.00 50.84 89 MET A C 1
ATOM 610 O O . MET A 1 89 ? -78.077 -20.342 106.678 1.00 50.84 89 MET A O 1
ATOM 614 N N . ASN A 1 90 ? -77.156 -19.847 108.653 1.00 57.19 90 ASN A N 1
ATOM 615 C CA . ASN A 1 90 ? -76.299 -18.774 108.132 1.00 57.19 90 ASN A CA 1
ATOM 616 C C . ASN A 1 90 ? -74.847 -19.240 107.926 1.00 57.19 90 ASN A C 1
ATOM 618 O O . ASN A 1 90 ? -74.135 -18.681 107.099 1.00 57.19 90 ASN A O 1
ATOM 622 N N . ALA A 1 91 ? -74.418 -20.280 108.647 1.00 58.16 91 ALA A N 1
ATOM 623 C CA . ALA A 1 91 ? -73.089 -20.870 108.513 1.00 58.16 91 ALA A CA 1
ATOM 624 C C . ALA A 1 91 ? -72.884 -21.504 107.128 1.00 58.16 91 ALA A C 1
ATOM 626 O O . ALA A 1 91 ? -71.879 -21.209 106.485 1.00 58.16 91 ALA A O 1
ATOM 627 N N . ASP A 1 92 ? -73.864 -22.277 106.645 1.00 65.38 92 ASP A N 1
ATOM 628 C CA . ASP A 1 92 ? -73.782 -22.977 105.356 1.00 65.38 92 ASP A CA 1
ATOM 629 C C . ASP A 1 92 ? -73.681 -21.999 104.170 1.00 65.38 92 ASP A C 1
ATOM 631 O O . ASP A 1 92 ? -72.805 -22.151 103.320 1.00 65.38 92 ASP A O 1
ATOM 635 N N . ASN A 1 93 ? -74.473 -20.919 104.183 1.00 72.56 93 ASN A N 1
ATOM 636 C CA . ASN A 1 93 ? -74.459 -19.853 103.167 1.00 72.56 93 ASN A CA 1
ATOM 637 C C . ASN A 1 93 ? -73.129 -19.068 103.159 1.00 72.56 93 ASN A C 1
ATOM 639 O O . ASN A 1 93 ? -72.626 -18.666 102.108 1.00 72.56 93 ASN A O 1
ATOM 643 N N . ILE A 1 94 ? -72.510 -18.877 104.331 1.00 73.69 94 ILE A N 1
ATOM 644 C CA . ILE A 1 94 ? -71.185 -18.250 104.445 1.00 73.69 94 ILE A CA 1
ATOM 645 C C . ILE A 1 94 ? -70.100 -19.174 103.872 1.00 73.69 94 ILE A C 1
ATOM 647 O O . ILE A 1 94 ? -69.242 -18.704 103.122 1.00 73.69 94 ILE A O 1
ATOM 651 N N . THR A 1 95 ? -70.140 -20.478 104.166 1.00 73.94 95 THR A N 1
ATOM 652 C CA . THR A 1 95 ? -69.197 -21.451 103.588 1.00 73.94 95 THR A CA 1
ATOM 653 C C . THR A 1 95 ? -69.374 -21.640 102.085 1.00 73.94 95 THR A C 1
ATOM 655 O O . THR A 1 95 ? -68.368 -21.764 101.390 1.00 73.94 95 THR A O 1
ATOM 658 N N . GLU A 1 96 ? -70.604 -21.608 101.568 1.00 78.50 96 GLU A N 1
ATOM 659 C CA . GLU A 1 96 ? -70.909 -21.702 100.133 1.00 78.50 96 GLU A CA 1
ATOM 660 C C . GLU A 1 96 ? -70.402 -20.467 99.366 1.00 78.50 96 GLU A C 1
ATOM 662 O O . GLU A 1 96 ? -69.752 -20.576 98.325 1.00 78.50 96 GLU A O 1
ATOM 667 N N . LYS A 1 97 ? -70.575 -19.265 99.932 1.00 81.19 97 LYS A N 1
ATOM 668 C CA . LYS A 1 97 ? -69.973 -18.042 99.373 1.00 81.19 97 LYS A CA 1
ATOM 669 C C . LYS A 1 97 ? -68.447 -18.055 99.421 1.00 81.19 97 LYS A C 1
ATOM 671 O O . LYS A 1 97 ? -67.810 -17.591 98.477 1.00 81.19 97 LYS A O 1
ATOM 676 N N . ALA A 1 98 ? -67.851 -18.566 100.497 1.00 78.50 98 ALA A N 1
ATOM 677 C CA . ALA A 1 98 ? -66.399 -18.651 100.624 1.00 78.50 98 ALA A CA 1
ATOM 678 C C . ALA A 1 98 ? -65.792 -19.673 99.645 1.00 78.50 98 ALA A C 1
ATOM 680 O O . ALA A 1 98 ? -64.781 -19.381 99.011 1.00 78.50 98 ALA A O 1
ATOM 681 N N . THR A 1 99 ? -66.427 -20.836 99.465 1.00 78.94 99 THR A N 1
ATOM 682 C CA . THR A 1 99 ? -66.033 -21.840 98.455 1.00 78.94 99 THR A CA 1
ATOM 683 C C . THR A 1 99 ? -66.130 -21.273 97.041 1.00 78.94 99 THR A C 1
ATOM 685 O O . THR A 1 99 ? -65.166 -21.383 96.285 1.00 78.94 99 THR A O 1
ATOM 688 N N . ALA A 1 100 ? -67.232 -20.597 96.696 1.00 82.12 100 ALA A N 1
ATOM 689 C CA . ALA A 1 100 ? -67.395 -19.956 95.391 1.00 82.12 100 ALA A CA 1
ATOM 690 C C . ALA A 1 100 ? -66.318 -18.887 95.118 1.00 82.12 100 ALA A C 1
ATOM 692 O O . ALA A 1 100 ? -65.722 -18.873 94.043 1.00 82.12 100 ALA A O 1
ATOM 693 N N . GLN A 1 101 ? -65.992 -18.041 96.104 1.00 85.12 101 GLN A N 1
ATOM 694 C CA . GLN A 1 101 ? -64.924 -17.041 95.968 1.00 85.12 101 GLN A CA 1
ATOM 695 C C . GLN A 1 101 ? -63.533 -17.666 95.801 1.00 85.12 101 GLN A C 1
ATOM 697 O O . GLN A 1 101 ? -62.714 -17.144 95.044 1.00 85.12 101 GLN A O 1
ATOM 702 N N . VAL A 1 102 ? -63.252 -18.775 96.491 1.00 85.06 102 VAL A N 1
ATOM 703 C CA . VAL A 1 102 ? -61.983 -19.507 96.353 1.00 85.06 102 VAL A CA 1
ATOM 704 C C . VAL A 1 102 ? -61.863 -20.141 94.966 1.00 85.06 102 VAL A C 1
ATOM 706 O O . VAL A 1 102 ? -60.803 -20.041 94.346 1.00 85.06 102 VAL A O 1
ATOM 709 N N . MET A 1 103 ? -62.942 -20.736 94.451 1.00 87.19 103 MET A N 1
ATOM 710 C CA . MET A 1 103 ? -62.982 -21.294 93.095 1.00 87.19 103 MET A CA 1
ATOM 711 C C . MET A 1 103 ? -62.799 -20.200 92.033 1.00 87.19 103 MET A C 1
ATOM 713 O O . MET A 1 103 ? -61.916 -20.322 91.190 1.00 87.19 103 MET A O 1
ATOM 717 N N . GLU A 1 104 ? -63.511 -19.071 92.139 1.00 90.19 104 GLU A N 1
ATOM 718 C CA . GLU A 1 104 ? -63.317 -17.922 91.241 1.00 90.19 104 GLU A CA 1
ATOM 719 C C . GLU A 1 104 ? -61.895 -17.347 91.292 1.00 90.19 104 GLU A C 1
ATOM 721 O O . GLU A 1 104 ? -61.365 -16.884 90.278 1.00 90.19 104 GLU A O 1
ATOM 726 N N . TYR A 1 105 ? -61.278 -17.311 92.478 1.00 88.00 105 TYR A N 1
ATOM 727 C CA . TYR A 1 105 ? -59.901 -16.848 92.627 1.00 88.00 105 TYR A CA 1
ATOM 728 C C . TYR A 1 105 ? -58.931 -17.788 91.908 1.00 88.00 105 TYR A C 1
ATOM 730 O O . TYR A 1 105 ? -58.022 -17.322 91.217 1.00 88.00 105 TYR A O 1
ATOM 738 N N . LYS A 1 106 ? -59.151 -19.100 92.031 1.00 89.00 106 LYS A N 1
ATOM 739 C CA . LYS A 1 106 ? -58.342 -20.123 91.371 1.00 89.00 106 LYS A CA 1
ATOM 740 C C . LYS A 1 106 ? -58.505 -20.085 89.851 1.00 89.00 106 LYS A C 1
ATOM 742 O O . LYS A 1 106 ? -57.500 -20.097 89.147 1.00 89.00 106 LYS A O 1
ATOM 747 N N . ASP A 1 107 ? -59.720 -19.889 89.347 1.00 88.50 107 ASP A N 1
ATOM 748 C CA . ASP A 1 107 ? -59.975 -19.685 87.915 1.00 88.50 107 ASP A CA 1
ATOM 749 C C . ASP A 1 107 ? -59.306 -18.408 87.385 1.00 88.50 107 ASP A C 1
ATOM 751 O O . ASP A 1 107 ? -58.694 -18.409 86.314 1.00 88.50 107 ASP A O 1
ATOM 755 N N . ARG A 1 108 ? -59.344 -17.312 88.157 1.00 91.62 108 ARG A N 1
ATOM 756 C CA . ARG A 1 108 ? -58.609 -16.076 87.828 1.00 91.62 108 ARG A CA 1
ATOM 757 C C . ARG A 1 108 ? -57.095 -16.263 87.837 1.00 91.62 108 ARG A C 1
ATOM 759 O O . ARG A 1 108 ? -56.398 -15.546 87.119 1.00 91.62 108 ARG A O 1
ATOM 766 N N . GLN A 1 109 ? -56.575 -17.160 88.667 1.00 90.69 109 GLN A N 1
ATOM 767 C CA . GLN A 1 109 ? -55.152 -17.477 88.711 1.00 90.69 109 GLN A CA 1
ATOM 768 C C . GLN A 1 109 ? -54.745 -18.320 87.502 1.00 90.69 109 GLN A C 1
ATOM 770 O O . GLN A 1 109 ? -53.880 -17.880 86.754 1.00 90.69 109 GLN A O 1
ATOM 775 N N . ASN A 1 110 ? -55.480 -19.397 87.214 1.00 91.56 110 ASN A N 1
ATOM 776 C CA . ASN A 1 110 ? -55.286 -20.210 86.012 1.00 91.56 110 ASN A CA 1
ATOM 777 C C . ASN A 1 110 ? -55.340 -19.358 84.734 1.00 91.56 110 ASN A C 1
ATOM 779 O O . ASN A 1 110 ? -54.525 -19.521 83.832 1.00 91.56 110 ASN A O 1
ATOM 783 N N . ARG A 1 111 ? -56.273 -18.398 84.661 1.00 94.44 111 ARG A N 1
ATOM 784 C CA . ARG A 1 111 ? -56.364 -17.487 83.514 1.00 94.44 111 ARG A CA 1
ATOM 785 C C . ARG A 1 111 ? -55.197 -16.505 83.426 1.00 94.44 111 ARG A C 1
ATOM 787 O O . ARG A 1 111 ? -54.821 -16.128 82.323 1.00 94.44 111 ARG A O 1
ATOM 794 N N . ARG A 1 112 ? -54.634 -16.072 84.556 1.00 93.69 112 ARG A N 1
ATOM 795 C CA . ARG A 1 112 ? -53.416 -15.248 84.561 1.00 93.69 112 ARG A CA 1
ATOM 796 C C . ARG A 1 112 ? -52.217 -16.033 84.055 1.00 93.69 112 ARG A C 1
ATOM 798 O O . ARG A 1 112 ? -51.481 -15.488 83.245 1.00 93.69 112 ARG A O 1
ATOM 805 N N . ASP A 1 113 ? -52.062 -17.272 84.508 1.00 92.25 113 ASP A N 1
ATOM 806 C CA . ASP A 1 113 ? -50.952 -18.135 84.104 1.00 92.25 113 ASP A CA 1
ATOM 807 C C . ASP A 1 113 ? -51.015 -18.398 82.589 1.00 92.25 113 ASP A C 1
ATOM 809 O O . ASP A 1 113 ? -50.045 -18.147 81.883 1.00 92.25 113 ASP A O 1
ATOM 813 N N . LEU A 1 114 ? -52.202 -18.724 82.064 1.00 94.94 114 LEU A N 1
ATOM 814 C CA . LEU A 1 114 ? -52.414 -18.950 80.629 1.00 94.94 114 LEU A CA 1
ATOM 815 C C . LEU A 1 114 ? -52.128 -17.698 79.777 1.00 94.94 114 LEU A C 1
ATOM 817 O O . LEU A 1 114 ? -51.440 -17.774 78.766 1.00 94.94 114 LEU A O 1
ATOM 821 N N . LEU A 1 115 ? -52.582 -16.520 80.221 1.00 93.69 115 LEU A N 1
ATOM 822 C CA . LEU A 1 115 ? -52.260 -15.249 79.558 1.00 93.69 115 LEU A CA 1
ATOM 823 C C . LEU A 1 115 ? -50.766 -14.903 79.635 1.00 93.69 115 LEU A C 1
ATOM 825 O O . LEU A 1 115 ? -50.254 -14.181 78.781 1.00 93.69 115 LEU A O 1
ATOM 829 N N . GLN A 1 116 ? -50.071 -15.351 80.679 1.00 92.44 116 GLN A N 1
ATOM 830 C CA . GLN A 1 116 ? -48.644 -15.112 80.855 1.00 92.44 116 GLN A CA 1
ATOM 831 C C . GLN A 1 116 ? -47.804 -16.023 79.952 1.00 92.44 116 GLN A C 1
ATOM 833 O O . GLN A 1 116 ? -46.780 -15.567 79.432 1.00 92.44 116 GLN A O 1
ATOM 838 N N . ASP A 1 117 ? -48.270 -17.247 79.710 1.00 94.38 117 ASP A N 1
ATOM 839 C CA . ASP A 1 117 ? -47.711 -18.155 78.710 1.00 94.38 117 ASP A CA 1
ATOM 840 C C . ASP A 1 117 ? -47.921 -17.595 77.294 1.00 94.38 117 ASP A C 1
ATOM 842 O O . ASP A 1 117 ? -46.941 -17.411 76.573 1.00 94.38 117 ASP A O 1
ATOM 846 N N . GLU A 1 118 ? -49.145 -17.174 76.942 1.00 95.94 118 GLU A N 1
ATOM 847 C CA . GLU A 1 118 ? -49.444 -16.515 75.655 1.00 95.94 118 GLU A CA 1
ATOM 848 C C . GLU A 1 118 ? -48.594 -15.249 75.447 1.00 95.94 118 GLU A C 1
ATOM 850 O O . GLU A 1 118 ? -48.031 -15.019 74.377 1.00 95.94 118 GLU A O 1
ATOM 855 N N . LEU A 1 119 ? -48.435 -14.416 76.484 1.00 93.75 119 LEU A N 1
ATOM 856 C CA . LEU A 1 119 ? -47.558 -13.241 76.420 1.00 93.75 119 LEU A CA 1
ATOM 857 C C . LEU A 1 119 ? -46.087 -13.610 76.216 1.00 93.75 119 LEU A C 1
ATOM 859 O O . LEU A 1 119 ? -45.341 -12.818 75.637 1.00 93.75 119 LEU A O 1
ATOM 863 N N . SER A 1 120 ? -45.646 -14.747 76.749 1.00 94.56 120 SER A N 1
ATOM 864 C CA . SER A 1 120 ? -44.270 -15.220 76.594 1.00 94.56 120 SER A CA 1
ATOM 865 C C . SER A 1 120 ? -44.037 -15.743 75.178 1.00 94.56 120 SER A C 1
ATOM 867 O O . SER A 1 120 ? -43.035 -15.371 74.568 1.00 94.56 120 SER A O 1
ATOM 869 N N . GLU A 1 121 ? -45.000 -16.479 74.623 1.00 95.00 121 GLU A N 1
ATOM 870 C CA . GLU A 1 121 ? -45.001 -16.937 73.231 1.00 95.00 121 GLU A CA 1
ATOM 871 C C . GLU A 1 121 ? -44.987 -15.750 72.253 1.00 95.00 121 GLU A C 1
ATOM 873 O O . GLU A 1 121 ? -44.086 -15.639 71.423 1.00 95.00 121 GLU A O 1
ATOM 878 N N . VAL A 1 122 ? -45.879 -14.768 72.432 1.00 95.44 122 VAL A N 1
ATOM 879 C CA . VAL A 1 122 ? -45.917 -13.553 71.593 1.00 95.44 122 VAL A CA 1
ATOM 880 C C . VAL A 1 122 ? -44.608 -12.760 71.670 1.00 95.44 122 VAL A C 1
ATOM 882 O O . VAL A 1 122 ? -44.155 -12.199 70.670 1.00 95.44 122 VAL A O 1
ATOM 885 N N . LYS A 1 123 ? -43.964 -12.693 72.842 1.00 93.81 123 LYS A N 1
ATOM 886 C CA . LYS A 1 123 ? -42.650 -12.040 72.983 1.00 93.81 123 LYS A CA 1
ATOM 887 C C . LYS A 1 123 ? -41.559 -12.783 72.223 1.00 93.81 123 LYS A C 1
ATOM 889 O O . LYS A 1 123 ? -40.681 -12.135 71.652 1.00 93.81 123 LYS A O 1
ATOM 894 N N . GLU A 1 124 ? -41.595 -14.110 72.229 1.00 94.81 124 GLU A N 1
ATOM 895 C CA . GLU A 1 124 ? -40.646 -14.932 71.486 1.00 94.81 124 GLU A CA 1
ATOM 896 C C . GLU A 1 124 ? -40.844 -14.777 69.973 1.00 94.81 124 GLU A C 1
ATOM 898 O O . GLU A 1 124 ? -39.872 -14.554 69.244 1.00 94.81 124 GLU A O 1
ATOM 903 N N . GLU A 1 125 ? -42.094 -14.768 69.503 1.00 95.81 125 GLU A N 1
ATOM 904 C CA . GLU A 1 125 ? -42.429 -14.487 68.105 1.00 95.81 125 GLU A CA 1
ATOM 905 C C . GLU A 1 125 ? -41.951 -13.097 67.665 1.00 95.81 125 GLU A C 1
ATOM 907 O O . GLU A 1 125 ? -41.310 -12.967 66.616 1.00 95.81 125 GLU A O 1
ATOM 912 N N . LEU A 1 126 ? -42.184 -12.065 68.485 1.00 94.50 126 LEU A N 1
ATOM 913 C CA . LEU A 1 126 ? -41.694 -10.703 68.242 1.00 94.50 126 LEU A CA 1
ATOM 914 C C . LEU A 1 126 ? -40.167 -10.660 68.138 1.00 94.50 126 LEU A C 1
ATOM 916 O O . LEU A 1 126 ? -39.626 -10.092 67.188 1.00 94.50 126 LEU A O 1
ATOM 920 N N . ALA A 1 127 ? -39.463 -11.303 69.072 1.00 93.31 127 ALA A N 1
ATOM 921 C CA . ALA A 1 127 ? -38.005 -11.372 69.049 1.00 93.31 127 ALA A CA 1
ATOM 922 C C . ALA A 1 127 ? -37.484 -12.095 67.792 1.00 93.31 127 ALA A C 1
ATOM 924 O O . ALA A 1 127 ? -36.471 -11.693 67.205 1.00 93.31 127 ALA A O 1
ATOM 925 N N . ASN A 1 128 ? -38.181 -13.142 67.344 1.00 96.50 128 ASN A N 1
ATOM 926 C CA . ASN A 1 128 ? -37.830 -13.866 66.128 1.00 96.50 128 ASN A CA 1
ATOM 927 C C . ASN A 1 128 ? -38.072 -13.018 64.865 1.00 96.50 128 ASN A C 1
ATOM 929 O O . ASN A 1 128 ? -37.198 -12.952 63.996 1.00 96.50 128 ASN A O 1
ATOM 933 N N . LEU A 1 129 ? -39.197 -12.302 64.786 1.00 95.31 129 LEU A N 1
ATOM 934 C CA . LEU A 1 129 ? -39.503 -11.351 63.709 1.00 95.31 129 LEU A CA 1
ATOM 935 C C . LEU A 1 129 ? -38.464 -10.226 63.626 1.00 95.31 129 LEU A C 1
ATOM 937 O O . LEU A 1 129 ? -37.942 -9.944 62.547 1.00 95.31 129 LEU A O 1
ATOM 941 N N . GLU A 1 130 ? -38.075 -9.627 64.753 1.00 94.00 130 GLU A N 1
ATOM 942 C CA . GLU A 1 130 ? -37.017 -8.609 64.791 1.00 94.00 130 GLU A CA 1
ATOM 943 C C . GLU A 1 130 ? -35.664 -9.147 64.302 1.00 94.00 130 GLU A C 1
ATOM 945 O O . GLU A 1 130 ? -34.882 -8.430 63.664 1.00 94.00 130 GLU A O 1
ATOM 950 N N . LYS A 1 131 ? -35.363 -10.418 64.592 1.00 95.38 131 LYS A N 1
ATOM 951 C CA . LYS A 1 131 ? -34.158 -11.092 64.098 1.00 95.38 131 LYS A CA 1
ATOM 952 C C . LYS A 1 131 ? -34.228 -11.324 62.587 1.00 95.38 131 LYS A C 1
ATOM 954 O O . LYS A 1 131 ? -33.224 -11.110 61.907 1.00 95.38 131 LYS A O 1
ATOM 959 N N . GLN A 1 132 ? -35.383 -11.723 62.055 1.00 94.69 132 GLN A N 1
ATOM 960 C CA . GLN A 1 132 ? -35.593 -11.871 60.611 1.00 94.69 132 GLN A CA 1
ATOM 961 C C . GLN A 1 132 ? -35.483 -10.526 59.883 1.00 94.69 132 GLN A C 1
ATOM 963 O O . GLN A 1 132 ? -34.757 -10.426 58.897 1.00 94.69 132 GLN A O 1
ATOM 968 N N . MET A 1 133 ? -36.099 -9.469 60.418 1.00 94.25 133 MET A N 1
ATOM 969 C CA . MET A 1 133 ? -36.013 -8.111 59.870 1.00 94.25 133 MET A CA 1
ATOM 970 C C . MET A 1 133 ? -34.574 -7.587 59.834 1.00 94.25 133 MET A C 1
ATOM 972 O O . MET A 1 133 ? -34.155 -6.994 58.839 1.00 94.25 133 MET A O 1
ATOM 976 N N . ARG A 1 134 ? -33.781 -7.836 60.887 1.00 94.81 134 ARG A N 1
ATOM 977 C CA . ARG A 1 134 ? -32.349 -7.488 60.891 1.00 94.81 134 ARG A CA 1
ATOM 978 C C . ARG A 1 134 ? -31.568 -8.223 59.802 1.00 94.81 134 ARG A C 1
ATOM 980 O O . ARG A 1 134 ? -30.800 -7.580 59.093 1.00 94.81 134 ARG A O 1
ATOM 987 N N . LYS A 1 135 ? -31.797 -9.530 59.630 1.00 94.12 135 LYS A N 1
ATOM 988 C CA . LYS A 1 135 ? -31.147 -10.322 58.571 1.00 94.12 135 LYS A CA 1
ATOM 989 C C . LYS A 1 135 ? -31.496 -9.813 57.172 1.00 94.12 135 LYS A C 1
ATOM 991 O O . LYS A 1 135 ? -30.590 -9.599 56.374 1.00 94.12 135 LYS A O 1
ATOM 996 N N . LEU A 1 136 ? -32.777 -9.554 56.904 1.00 94.25 136 LEU A N 1
ATOM 997 C CA . LEU A 1 136 ? -33.223 -9.009 55.617 1.00 94.25 136 LEU A CA 1
ATOM 998 C C . LEU A 1 136 ? -32.562 -7.661 55.313 1.00 94.25 136 LEU A C 1
ATOM 1000 O O . LEU A 1 136 ? -32.118 -7.431 54.194 1.00 94.25 136 LEU A O 1
ATOM 1004 N N . LYS A 1 137 ? -32.416 -6.794 56.320 1.00 93.81 137 LYS A N 1
ATOM 1005 C CA . LYS A 1 137 ? -31.754 -5.494 56.157 1.00 93.81 137 LYS A CA 1
ATOM 1006 C C . LYS A 1 137 ? -30.253 -5.616 55.870 1.00 93.81 137 LYS A C 1
ATOM 1008 O O . LYS A 1 137 ? -29.697 -4.825 55.110 1.00 93.81 137 LYS A O 1
ATOM 1013 N N . GLU A 1 138 ? -29.575 -6.599 56.458 1.00 93.38 138 GLU A N 1
ATOM 1014 C CA . GLU A 1 138 ? -28.176 -6.898 56.124 1.00 93.38 138 GLU A CA 1
ATOM 1015 C C . GLU A 1 138 ? -28.025 -7.431 54.693 1.00 93.38 138 GLU A C 1
ATOM 1017 O O . GLU A 1 138 ? -27.083 -7.050 53.997 1.00 93.38 138 GLU A O 1
ATOM 1022 N N . GLU A 1 139 ? -28.942 -8.287 54.240 1.00 93.69 139 GLU A N 1
ATOM 1023 C CA . GLU A 1 139 ? -28.965 -8.795 52.863 1.00 93.69 139 GLU A CA 1
ATOM 1024 C C . GLU A 1 139 ? -29.268 -7.689 51.845 1.00 93.69 139 GLU A C 1
ATOM 1026 O O . GLU A 1 139 ? -28.564 -7.584 50.841 1.00 93.69 139 GLU A O 1
ATOM 1031 N N . GLU A 1 140 ? -30.230 -6.809 52.133 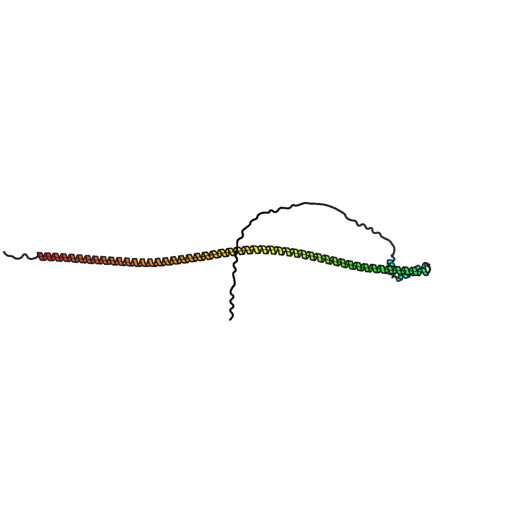1.00 92.56 140 GLU A N 1
ATOM 1032 C CA . GLU A 1 140 ? -30.529 -5.621 51.326 1.00 92.56 140 GLU A CA 1
ATOM 1033 C C . GLU A 1 140 ? -29.289 -4.729 51.169 1.00 92.56 140 GLU A C 1
ATOM 1035 O O . GLU A 1 140 ? -28.921 -4.359 50.052 1.00 92.56 140 GLU A O 1
ATOM 1040 N N . ASN A 1 141 ? -28.578 -4.452 52.268 1.00 90.62 141 ASN A N 1
ATOM 1041 C CA . ASN A 1 141 ? -27.344 -3.666 52.233 1.00 90.62 141 ASN A CA 1
ATOM 1042 C C . ASN A 1 141 ? -26.243 -4.343 51.396 1.00 90.62 141 ASN A C 1
ATOM 1044 O O . ASN A 1 141 ? -25.537 -3.668 50.642 1.00 90.62 141 ASN A O 1
ATOM 1048 N N . LYS A 1 142 ? -26.094 -5.673 51.496 1.00 92.00 142 LYS A N 1
ATOM 1049 C CA . LYS A 1 142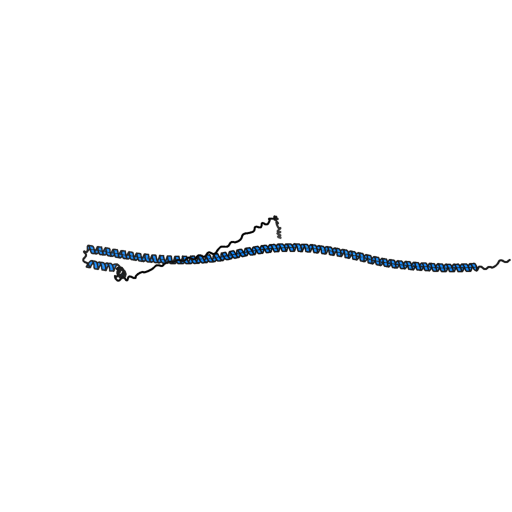 ? -25.128 -6.441 50.688 1.00 92.00 142 LYS A CA 1
ATOM 1050 C C . LYS A 1 142 ? -25.469 -6.390 49.199 1.00 92.00 142 LYS A C 1
ATOM 1052 O O . LYS A 1 142 ? -24.578 -6.158 48.381 1.00 92.00 142 LYS A O 1
ATOM 1057 N N . LEU A 1 143 ? -26.742 -6.562 48.847 1.00 89.56 143 LEU A N 1
ATOM 1058 C CA . LEU A 1 143 ? -27.221 -6.462 47.467 1.00 89.56 143 LEU A CA 1
ATOM 1059 C C . LEU A 1 143 ? -27.033 -5.046 46.911 1.00 89.56 143 LEU A C 1
ATOM 1061 O O . LEU A 1 143 ? -26.546 -4.888 45.792 1.00 89.56 143 LEU A O 1
ATOM 1065 N N . GLY A 1 144 ? -27.334 -4.014 47.705 1.00 87.69 144 GLY A N 1
ATOM 1066 C CA . GLY A 1 144 ? -27.100 -2.618 47.337 1.00 87.69 144 GLY A CA 1
ATOM 1067 C C . GLY A 1 144 ? -25.626 -2.325 47.038 1.00 87.69 144 GLY A C 1
ATOM 1068 O O . GLY A 1 144 ? -25.310 -1.718 46.014 1.00 87.69 144 GLY A O 1
ATOM 1069 N N . ALA A 1 145 ? -24.713 -2.817 47.881 1.00 88.19 145 ALA A N 1
ATOM 1070 C CA . ALA A 1 145 ? -23.274 -2.676 47.664 1.00 88.19 145 ALA A CA 1
ATOM 1071 C C . ALA A 1 145 ? -22.790 -3.425 46.407 1.00 88.19 145 ALA A C 1
ATOM 1073 O O . ALA A 1 145 ? -22.026 -2.864 45.620 1.00 88.19 145 ALA A O 1
ATOM 1074 N N . SER A 1 146 ? -23.264 -4.657 46.182 1.00 91.81 146 SER A N 1
ATOM 1075 C CA . SER A 1 146 ? -22.935 -5.437 44.978 1.00 91.81 146 SER A CA 1
ATOM 1076 C C . SER A 1 146 ? -23.396 -4.728 43.704 1.00 91.81 146 SER A C 1
ATOM 1078 O O . SER A 1 146 ? -22.601 -4.524 42.789 1.00 91.81 146 SER A O 1
ATOM 1080 N N . ASN A 1 147 ? -24.647 -4.258 43.675 1.00 89.50 147 ASN A N 1
ATOM 1081 C CA . ASN A 1 147 ? -25.205 -3.538 42.530 1.00 89.50 147 ASN A CA 1
ATOM 1082 C C . ASN A 1 147 ? -24.444 -2.241 42.235 1.00 89.50 147 ASN A C 1
ATOM 1084 O O . ASN A 1 147 ? -24.255 -1.881 41.073 1.00 89.50 147 ASN A O 1
ATOM 1088 N N . HIS A 1 148 ? -23.974 -1.538 43.270 1.00 90.62 148 HIS A N 1
ATOM 1089 C CA . HIS A 1 148 ? -23.148 -0.350 43.080 1.00 90.62 148 HIS A CA 1
ATOM 1090 C C . HIS A 1 148 ? -21.809 -0.683 42.407 1.00 90.62 148 HIS A C 1
ATOM 1092 O O . HIS A 1 148 ? -21.408 0.001 41.463 1.00 90.62 148 HIS A O 1
ATOM 1098 N N . ILE A 1 149 ? -21.141 -1.754 42.846 1.00 91.00 149 ILE A N 1
ATOM 1099 C CA . ILE A 1 149 ? -19.886 -2.226 42.245 1.00 91.00 149 ILE A CA 1
ATOM 1100 C C . ILE A 1 149 ? -20.106 -2.622 40.782 1.00 91.00 149 ILE A C 1
ATOM 1102 O O . ILE A 1 149 ? -19.328 -2.226 39.911 1.00 91.00 149 ILE A O 1
ATOM 1106 N N . ASP A 1 150 ? -21.173 -3.363 40.491 1.00 94.12 150 ASP A N 1
ATOM 1107 C CA . ASP A 1 150 ? -21.481 -3.791 39.127 1.00 94.12 150 ASP A CA 1
ATOM 1108 C C . ASP A 1 150 ? -21.825 -2.598 38.227 1.00 94.12 150 ASP A C 1
ATOM 1110 O O . ASP A 1 150 ? -21.343 -2.518 37.095 1.00 94.12 150 ASP A O 1
ATOM 1114 N N . SER A 1 151 ? -22.540 -1.598 38.752 1.00 92.88 151 SER A N 1
ATOM 1115 C CA . SER A 1 151 ? -22.789 -0.341 38.040 1.00 92.88 151 SER A CA 1
ATOM 1116 C C . SER A 1 151 ? -21.494 0.413 37.716 1.00 92.88 151 SER A C 1
ATOM 1118 O O . SER A 1 151 ? -21.364 0.943 36.612 1.00 92.88 151 SER A O 1
ATOM 1120 N N . GLN A 1 152 ? -20.524 0.465 38.636 1.00 94.50 152 GLN A N 1
ATOM 1121 C CA . GLN A 1 152 ? -19.230 1.107 38.374 1.00 94.50 152 GLN A CA 1
ATOM 1122 C C . GLN A 1 152 ? -18.415 0.350 37.316 1.00 94.50 152 GLN A C 1
ATOM 1124 O O . GLN A 1 152 ? -17.830 0.970 36.423 1.00 94.50 152 GLN A O 1
ATOM 1129 N N . LYS A 1 153 ? -18.399 -0.989 37.371 1.00 96.38 153 LYS A N 1
ATOM 1130 C CA . LYS A 1 153 ? -17.734 -1.824 36.358 1.00 96.38 153 LYS A CA 1
ATOM 1131 C C . LYS A 1 153 ? -18.345 -1.619 34.974 1.00 96.38 153 LYS A C 1
ATOM 1133 O O . LYS A 1 153 ? -17.603 -1.458 34.008 1.00 96.38 153 LYS A O 1
ATOM 1138 N N . LEU A 1 154 ? -19.675 -1.577 34.879 1.00 95.44 154 LEU A N 1
ATOM 1139 C CA . LEU A 1 154 ? -20.377 -1.331 33.618 1.00 95.44 154 LEU A CA 1
ATOM 1140 C C . LEU A 1 154 ? -20.034 0.036 33.023 1.00 95.44 154 LEU A C 1
ATOM 1142 O O . LEU A 1 154 ? -19.802 0.131 31.818 1.00 95.44 154 LEU A O 1
ATOM 1146 N N . GLU A 1 155 ? -19.952 1.083 33.845 1.00 95.25 155 GLU A N 1
ATOM 1147 C CA . GLU A 1 155 ? -19.580 2.414 33.356 1.00 95.25 155 GLU A CA 1
ATOM 1148 C C . GLU A 1 155 ? -18.116 2.459 32.886 1.00 95.25 155 GLU A C 1
ATOM 1150 O O . GLU A 1 155 ? -17.819 3.037 31.839 1.00 95.25 155 GLU A O 1
ATOM 1155 N N . SER A 1 156 ? -17.210 1.765 33.584 1.00 96.56 156 SER A N 1
ATOM 1156 C CA . SER A 1 156 ? -15.813 1.608 33.154 1.00 96.56 156 SER A CA 1
ATOM 1157 C C . SER A 1 156 ? -15.700 0.884 31.805 1.00 96.56 156 SER A C 1
ATOM 1159 O O . SER A 1 156 ? -15.029 1.370 30.892 1.00 96.56 156 SER A O 1
ATOM 1161 N N . ILE A 1 157 ? -16.428 -0.227 31.629 1.00 97.06 157 ILE A N 1
ATOM 1162 C CA . ILE A 1 157 ? -16.483 -0.971 30.360 1.00 97.06 157 ILE A CA 1
ATOM 1163 C C . ILE A 1 157 ? -17.045 -0.086 29.245 1.00 97.06 157 ILE A C 1
ATOM 1165 O O . ILE A 1 157 ? -16.480 -0.028 28.157 1.00 97.06 157 ILE A O 1
ATOM 1169 N N . ARG A 1 158 ? -18.122 0.663 29.507 1.00 95.94 158 ARG A N 1
ATOM 1170 C CA . ARG A 1 158 ? -18.708 1.588 28.528 1.00 95.94 158 ARG A CA 1
ATOM 1171 C C . ARG A 1 158 ? -17.715 2.673 28.106 1.00 95.94 158 ARG A C 1
ATOM 1173 O O . ARG A 1 158 ? -17.648 3.012 26.924 1.00 95.94 158 ARG A O 1
ATOM 1180 N N . ALA A 1 159 ? -16.945 3.217 29.047 1.00 95.94 159 ALA A N 1
ATOM 1181 C CA . ALA A 1 159 ? -15.898 4.188 28.748 1.00 95.94 159 ALA A CA 1
ATOM 1182 C C . ALA A 1 159 ? -14.759 3.572 27.920 1.00 95.94 159 ALA A C 1
ATOM 1184 O O . ALA A 1 159 ? -14.264 4.225 27.003 1.00 95.94 159 ALA A O 1
ATOM 1185 N N . GLN A 1 160 ? -14.373 2.324 28.208 1.00 9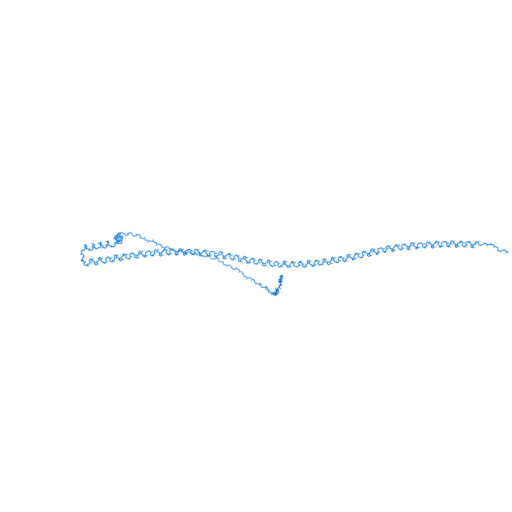6.62 160 GLN A N 1
ATOM 1186 C CA . GLN A 1 160 ? -13.389 1.584 27.416 1.00 96.62 160 GLN A CA 1
ATOM 1187 C C . GLN A 1 160 ? -13.877 1.369 25.982 1.00 96.62 160 GLN A C 1
ATOM 1189 O O . GLN A 1 160 ? -13.198 1.783 25.053 1.00 96.62 160 GLN A O 1
ATOM 1194 N N . VAL A 1 161 ? -15.095 0.851 25.798 1.00 97.06 161 VAL A N 1
ATOM 1195 C CA . VAL A 1 161 ? -15.688 0.616 24.470 1.00 97.06 161 VAL A CA 1
ATOM 1196 C C . VAL A 1 161 ? -15.741 1.898 23.637 1.00 97.06 161 VAL A C 1
ATOM 1198 O O . VAL A 1 161 ? -15.461 1.867 22.442 1.00 97.06 161 VAL A O 1
ATOM 1201 N N . LYS A 1 162 ? -16.061 3.047 24.248 1.00 96.81 162 LYS A N 1
ATOM 1202 C CA . LYS A 1 162 ? -16.028 4.338 23.542 1.00 96.81 162 LYS A CA 1
ATOM 1203 C C . LYS A 1 162 ? -14.621 4.698 23.061 1.00 96.81 162 LYS A C 1
ATOM 1205 O O . LYS A 1 162 ? -14.483 5.153 21.931 1.00 96.81 162 LYS A O 1
ATOM 1210 N N . ARG A 1 163 ? -13.601 4.501 23.902 1.00 95.31 163 ARG A N 1
ATOM 1211 C CA . ARG A 1 163 ? -12.200 4.770 23.543 1.00 95.31 163 ARG A CA 1
ATOM 1212 C C . ARG A 1 163 ? -11.729 3.839 22.425 1.00 95.31 163 ARG A C 1
ATOM 1214 O O . ARG A 1 163 ? -11.247 4.330 21.408 1.00 95.31 163 ARG A O 1
ATOM 1221 N N . ASP A 1 164 ? -11.987 2.543 22.554 1.00 97.31 164 ASP A N 1
ATOM 1222 C CA . ASP A 1 164 ? -11.613 1.543 21.548 1.00 97.31 164 ASP A CA 1
ATOM 1223 C C . ASP A 1 164 ? -12.324 1.808 20.209 1.00 97.31 164 ASP A C 1
ATOM 1225 O O . ASP A 1 164 ? -11.725 1.699 19.143 1.00 97.31 164 ASP A O 1
ATOM 1229 N N . SER A 1 165 ? -13.593 2.235 20.246 1.00 96.75 165 SER A N 1
ATOM 1230 C CA . SER A 1 165 ? -14.328 2.638 19.041 1.00 96.75 165 SER A CA 1
ATOM 1231 C C . SER A 1 165 ? -13.674 3.830 18.344 1.00 96.75 165 SER A C 1
ATOM 1233 O O . SER A 1 165 ? -13.545 3.818 17.124 1.00 96.75 165 SER A O 1
ATOM 1235 N N . THR A 1 166 ? -13.252 4.854 19.095 1.00 96.56 166 THR A N 1
ATOM 1236 C CA . THR A 1 166 ? -12.565 6.010 18.498 1.00 96.56 166 THR A CA 1
ATOM 1237 C C . THR A 1 166 ? -11.201 5.640 17.923 1.00 96.56 166 THR A C 1
ATOM 1239 O O . THR A 1 166 ? -10.834 6.142 16.866 1.00 96.56 166 THR A O 1
ATOM 1242 N N . GLU A 1 167 ? -10.469 4.735 18.575 1.00 97.56 167 GLU A N 1
ATOM 1243 C CA . GLU A 1 167 ? -9.185 4.234 18.080 1.00 97.56 167 GLU A CA 1
ATOM 1244 C C . GLU A 1 167 ? -9.359 3.423 16.788 1.00 97.56 167 GLU A C 1
ATOM 1246 O O . GLU A 1 167 ? -8.633 3.639 15.819 1.00 97.56 167 GLU A O 1
ATOM 1251 N N . LEU A 1 168 ? -10.382 2.565 16.719 1.00 97.25 168 LEU A N 1
ATOM 1252 C CA . LEU A 1 168 ? -10.726 1.831 15.499 1.00 97.25 168 LEU A CA 1
ATOM 1253 C C . LEU A 1 168 ? -11.071 2.756 14.329 1.00 97.25 168 LEU A C 1
ATOM 1255 O O . LEU A 1 168 ? -10.676 2.475 13.195 1.00 97.25 168 LEU A O 1
ATOM 1259 N N . ASP A 1 169 ? -11.794 3.848 14.575 1.00 96.31 169 ASP A N 1
ATOM 1260 C CA . ASP A 1 169 ? -12.108 4.816 13.524 1.00 96.31 169 ASP A CA 1
ATOM 1261 C C . ASP A 1 169 ? -10.846 5.532 13.023 1.00 96.31 169 ASP A C 1
ATOM 1263 O O . ASP A 1 169 ? -10.670 5.674 11.810 1.00 96.31 169 ASP A O 1
ATOM 1267 N N . VAL A 1 170 ? -9.918 5.895 13.917 1.00 97.62 170 VAL A N 1
ATOM 1268 C CA . VAL A 1 170 ? -8.610 6.452 13.527 1.00 97.62 170 VAL A CA 1
ATOM 1269 C C . VAL A 1 170 ? -7.837 5.453 12.663 1.00 97.62 170 VAL A C 1
ATOM 1271 O O . VAL A 1 170 ? -7.467 5.786 11.535 1.00 97.62 170 VAL A O 1
ATOM 1274 N N . LEU A 1 171 ? -7.689 4.204 13.112 1.00 97.62 171 LEU A N 1
ATOM 1275 C CA . LEU A 1 171 ? -6.985 3.155 12.364 1.00 97.62 171 LEU A CA 1
ATOM 1276 C C . LEU A 1 171 ? -7.600 2.894 10.979 1.00 97.62 171 LEU A C 1
ATOM 1278 O O . LEU A 1 171 ? -6.876 2.678 10.003 1.00 97.62 171 LEU A O 1
ATOM 1282 N N . ARG A 1 172 ? -8.932 2.956 10.849 1.00 96.38 172 ARG A N 1
ATOM 1283 C CA . ARG A 1 172 ? -9.618 2.852 9.548 1.00 96.38 172 ARG A CA 1
ATOM 1284 C C . ARG A 1 172 ? -9.248 4.000 8.617 1.00 96.38 172 ARG A C 1
ATOM 1286 O O . ARG A 1 172 ? -9.015 3.764 7.431 1.00 96.38 172 ARG A O 1
ATOM 1293 N N . THR A 1 173 ? -9.176 5.226 9.136 1.00 97.38 173 THR A N 1
ATOM 1294 C CA . THR A 1 173 ? -8.773 6.386 8.328 1.00 97.38 173 THR A CA 1
ATOM 1295 C C . THR A 1 173 ? -7.313 6.300 7.889 1.00 97.38 173 THR A C 1
ATOM 1297 O O . THR A 1 173 ? -7.031 6.529 6.713 1.00 97.38 173 THR A O 1
ATOM 1300 N N . GLU A 1 174 ? -6.402 5.894 8.774 1.00 97.81 174 GLU A N 1
ATOM 1301 C CA . GLU A 1 174 ? -4.987 5.688 8.441 1.00 97.81 174 GLU A CA 1
ATOM 1302 C C . GLU A 1 174 ? -4.811 4.582 7.396 1.00 97.81 174 GLU A C 1
ATOM 1304 O O . GLU A 1 174 ? -4.101 4.762 6.407 1.00 97.81 174 GLU A O 1
ATOM 1309 N N . THR A 1 175 ? -5.534 3.469 7.546 1.00 96.81 175 THR A N 1
ATOM 1310 C CA . THR A 1 175 ? -5.526 2.367 6.570 1.00 96.81 175 THR A CA 1
ATOM 1311 C C . THR A 1 175 ? -6.003 2.837 5.193 1.00 96.81 175 THR A C 1
ATOM 1313 O O . THR A 1 175 ? -5.378 2.522 4.180 1.00 96.81 175 THR A O 1
ATOM 1316 N N . ALA A 1 176 ? -7.076 3.632 5.130 1.00 96.50 176 ALA A N 1
ATOM 1317 C CA . ALA A 1 176 ? -7.571 4.191 3.873 1.00 96.50 176 ALA A CA 1
ATOM 1318 C C . ALA A 1 176 ? -6.554 5.149 3.224 1.00 96.50 176 ALA A C 1
ATOM 1320 O O . ALA A 1 176 ? -6.350 5.110 2.009 1.00 96.50 176 ALA A O 1
ATOM 1321 N N . GLN A 1 177 ? -5.878 5.978 4.026 1.00 96.56 177 GLN A N 1
ATOM 1322 C CA . GLN A 1 177 ? -4.822 6.870 3.542 1.00 96.56 177 GLN A CA 1
ATOM 1323 C C . GLN A 1 177 ? -3.628 6.088 2.983 1.00 96.56 177 GLN A C 1
ATOM 1325 O O . GLN A 1 177 ? -3.185 6.379 1.871 1.00 96.56 177 GLN A O 1
ATOM 1330 N N . LEU A 1 178 ? -3.150 5.068 3.705 1.00 97.56 178 LEU A N 1
ATOM 1331 C CA . LEU A 1 178 ? -2.060 4.192 3.262 1.00 97.56 178 LEU A CA 1
ATOM 1332 C C . LEU A 1 178 ? -2.421 3.415 1.992 1.00 97.56 178 LEU A C 1
ATOM 1334 O O . LEU A 1 178 ? -1.602 3.284 1.084 1.00 97.56 178 LEU A O 1
ATOM 1338 N N . SER A 1 179 ? -3.663 2.945 1.877 1.00 96.44 179 SER A N 1
ATOM 1339 C CA . SER A 1 179 ? -4.143 2.326 0.640 1.00 96.44 179 SER A CA 1
ATOM 1340 C C . SER A 1 179 ? -4.085 3.310 -0.534 1.00 96.44 179 SER A C 1
ATOM 1342 O O . SER A 1 179 ? -3.678 2.940 -1.636 1.00 96.44 179 SER A O 1
ATOM 1344 N N . GLY A 1 180 ? -4.455 4.573 -0.307 1.00 96.31 180 GLY A N 1
ATOM 1345 C CA . GLY A 1 180 ? -4.388 5.624 -1.321 1.00 96.31 180 GLY A CA 1
ATOM 1346 C C . GLY A 1 180 ? -2.957 5.961 -1.752 1.00 96.31 180 GLY A C 1
ATOM 1347 O O . GLY A 1 180 ? -2.705 6.149 -2.943 1.00 96.31 180 GLY A O 1
ATOM 1348 N N . THR A 1 181 ? -2.002 6.017 -0.819 1.00 96.94 181 THR A N 1
ATOM 1349 C CA . THR A 1 181 ? -0.586 6.245 -1.157 1.00 96.94 181 THR A CA 1
ATOM 1350 C C . THR A 1 181 ? 0.016 5.055 -1.897 1.00 96.94 181 THR A C 1
ATOM 1352 O O . THR A 1 181 ? 0.732 5.258 -2.876 1.00 96.94 181 THR A O 1
ATOM 1355 N N . CYS A 1 182 ? -0.324 3.825 -1.502 1.00 95.94 182 CYS A N 1
ATOM 1356 C CA . CYS A 1 182 ? 0.110 2.611 -2.189 1.00 95.94 182 CYS A CA 1
ATOM 1357 C C . CYS A 1 182 ? -0.383 2.570 -3.646 1.00 95.94 182 CYS A C 1
ATOM 1359 O O . CYS A 1 182 ? 0.407 2.287 -4.546 1.00 95.94 182 CYS A O 1
ATOM 1361 N N . SER A 1 183 ? -1.645 2.944 -3.897 1.00 96.56 183 SER A N 1
ATOM 1362 C CA . SER A 1 183 ? -2.192 3.040 -5.261 1.00 96.56 183 SER A CA 1
ATOM 1363 C C . SER A 1 183 ? -1.397 4.022 -6.125 1.00 96.56 183 SER A C 1
ATOM 1365 O O . SER A 1 183 ? -0.958 3.667 -7.216 1.00 96.56 183 SER A O 1
ATOM 1367 N N . LYS A 1 184 ? -1.127 5.229 -5.607 1.00 97.00 184 LYS A N 1
ATOM 1368 C CA . LYS A 1 184 ? -0.350 6.256 -6.324 1.00 97.00 184 LYS A CA 1
ATOM 1369 C C . LYS A 1 184 ? 1.084 5.814 -6.610 1.00 97.00 184 LYS A C 1
ATOM 1371 O O . LYS A 1 184 ? 1.601 6.070 -7.692 1.00 97.00 184 LYS A O 1
ATOM 1376 N N . LEU A 1 185 ? 1.731 5.149 -5.652 1.00 97.12 185 LEU A N 1
ATOM 1377 C CA . LEU A 1 185 ? 3.075 4.600 -5.849 1.00 97.12 185 LEU A CA 1
ATOM 1378 C C . LEU A 1 185 ? 3.079 3.494 -6.908 1.00 97.12 185 LEU A C 1
ATOM 1380 O O . LEU A 1 185 ? 3.990 3.445 -7.728 1.00 97.12 185 LEU A O 1
ATOM 1384 N N . SER A 1 186 ? 2.059 2.632 -6.922 1.00 96.88 186 SER A N 1
ATOM 1385 C CA . SER A 1 186 ? 1.915 1.590 -7.942 1.00 96.88 186 SER A CA 1
ATOM 1386 C C . SER A 1 186 ? 1.733 2.178 -9.343 1.00 96.88 186 SER A C 1
ATOM 1388 O O . SER A 1 186 ? 2.367 1.708 -10.286 1.00 96.88 186 SER A O 1
ATOM 1390 N N . GLU A 1 187 ? 0.912 3.219 -9.484 1.00 97.50 187 GLU A N 1
ATOM 1391 C CA . GLU A 1 187 ? 0.730 3.943 -10.748 1.00 97.50 187 GLU A CA 1
ATOM 1392 C C . GLU A 1 187 ? 2.032 4.613 -11.206 1.00 97.50 187 GLU A C 1
ATOM 1394 O O . GLU A 1 187 ? 2.476 4.371 -12.327 1.00 97.50 187 GLU A O 1
ATOM 1399 N N . GLY A 1 188 ? 2.711 5.350 -10.320 1.00 97.69 188 GLY A N 1
ATOM 1400 C CA . GLY A 1 188 ? 3.991 5.988 -10.643 1.00 97.69 188 GLY A CA 1
ATOM 1401 C C . GLY A 1 188 ? 5.093 4.989 -11.015 1.00 97.69 188 GLY A C 1
ATOM 1402 O O . GLY A 1 188 ? 5.919 5.268 -11.888 1.00 97.69 188 GLY A O 1
ATOM 1403 N N . LEU A 1 189 ? 5.094 3.798 -10.403 1.00 97.69 189 LEU A N 1
ATOM 1404 C CA . LEU A 1 189 ? 6.007 2.721 -10.779 1.00 97.69 189 LEU A CA 1
ATOM 1405 C C . LEU A 1 189 ? 5.718 2.222 -12.199 1.00 97.69 189 LEU A C 1
ATOM 1407 O O . LEU A 1 189 ? 6.651 2.124 -12.988 1.00 97.69 189 LEU A O 1
ATOM 1411 N N . LYS A 1 190 ? 4.447 1.973 -12.547 1.00 97.25 190 LYS A N 1
ATOM 1412 C CA . LYS A 1 190 ? 4.054 1.550 -13.904 1.00 97.25 190 LYS A CA 1
ATOM 1413 C C . LYS A 1 190 ? 4.462 2.575 -14.961 1.00 97.25 190 LYS A C 1
ATOM 1415 O O . LYS A 1 190 ? 5.032 2.195 -15.977 1.00 97.25 190 LYS A O 1
ATOM 1420 N N . GLU A 1 191 ? 4.225 3.861 -14.705 1.00 97.44 191 GLU A N 1
ATOM 1421 C CA . GLU A 1 191 ? 4.643 4.938 -15.612 1.00 97.44 191 GLU A CA 1
ATOM 1422 C C . GLU A 1 191 ? 6.164 4.986 -15.789 1.00 97.44 191 GLU A C 1
ATOM 1424 O O . GLU A 1 191 ? 6.666 5.204 -16.891 1.00 97.44 191 GLU A O 1
ATOM 1429 N N . THR A 1 192 ? 6.915 4.786 -14.704 1.00 97.00 192 THR A N 1
ATOM 1430 C CA . THR A 1 192 ? 8.381 4.770 -14.754 1.00 97.00 192 THR A CA 1
ATOM 1431 C C . THR A 1 192 ? 8.885 3.563 -15.540 1.00 97.00 192 THR A C 1
ATOM 1433 O O . THR A 1 192 ? 9.766 3.717 -16.381 1.00 97.00 192 THR A O 1
ATOM 1436 N N . THR A 1 193 ? 8.299 2.383 -15.319 1.00 97.25 193 THR A N 1
ATOM 1437 C CA . THR A 1 193 ? 8.609 1.173 -16.087 1.00 97.25 193 THR A CA 1
ATOM 1438 C C . THR A 1 193 ? 8.359 1.387 -17.577 1.00 97.25 193 THR A C 1
ATOM 1440 O O . THR A 1 193 ? 9.254 1.115 -18.369 1.00 97.25 193 THR A O 1
ATOM 1443 N N . GLN A 1 194 ? 7.215 1.965 -17.954 1.00 97.81 194 GLN A N 1
ATOM 1444 C CA . GLN A 1 194 ? 6.912 2.264 -19.354 1.00 97.81 194 GLN A CA 1
ATOM 1445 C C . GLN A 1 194 ? 7.954 3.208 -19.980 1.00 97.81 194 GLN A C 1
ATOM 1447 O O . GLN A 1 194 ? 8.455 2.943 -21.068 1.00 97.81 194 GLN A O 1
ATOM 1452 N N . LYS A 1 195 ? 8.343 4.282 -19.280 1.00 97.75 195 LYS A N 1
ATOM 1453 C CA . LYS A 1 195 ? 9.382 5.207 -19.771 1.00 97.75 195 LYS A CA 1
ATOM 1454 C C . LYS A 1 195 ? 10.743 4.531 -19.938 1.00 97.75 195 LYS A C 1
ATOM 1456 O O . LYS A 1 195 ? 11.490 4.888 -20.845 1.00 97.75 195 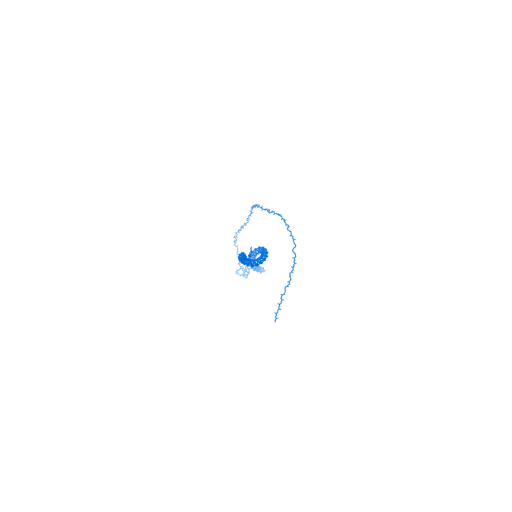LYS A O 1
ATOM 1461 N N . CYS A 1 196 ? 11.088 3.584 -19.066 1.00 96.69 196 CYS A N 1
ATOM 1462 C CA . CYS A 1 196 ? 12.308 2.791 -19.212 1.00 96.69 196 CYS A CA 1
ATOM 1463 C C . CYS A 1 196 ? 12.246 1.885 -20.446 1.00 96.69 196 CYS A C 1
ATOM 1465 O O . CYS A 1 196 ? 13.211 1.851 -21.202 1.00 96.69 196 CYS A O 1
ATOM 1467 N N . GLU A 1 197 ? 11.119 1.211 -20.680 1.00 97.50 197 GLU A N 1
ATOM 1468 C CA . GLU A 1 197 ? 10.918 0.367 -21.865 1.00 97.50 197 GLU A CA 1
ATOM 1469 C C . GLU A 1 197 ? 11.016 1.180 -23.167 1.00 97.50 197 GLU A C 1
ATOM 1471 O O . GLU A 1 197 ? 11.702 0.769 -24.102 1.00 97.50 197 GLU A O 1
ATOM 1476 N N . GLU A 1 198 ? 10.400 2.366 -23.211 1.00 97.81 198 GLU A N 1
ATOM 1477 C CA . GLU A 1 198 ? 10.501 3.293 -24.348 1.00 97.81 198 GLU A CA 1
ATOM 1478 C C . GLU A 1 198 ? 11.956 3.741 -24.587 1.00 97.81 198 GLU A C 1
ATOM 1480 O O . GLU A 1 198 ? 12.442 3.719 -25.719 1.00 97.81 198 GLU A O 1
ATOM 1485 N N . ALA A 1 199 ? 12.686 4.093 -23.524 1.00 97.75 199 ALA A N 1
ATOM 1486 C CA . ALA A 1 199 ? 14.088 4.499 -23.626 1.00 97.75 199 ALA A CA 1
ATOM 1487 C C . ALA A 1 199 ? 15.014 3.355 -24.086 1.00 97.75 199 ALA A C 1
ATOM 1489 O O . ALA A 1 199 ? 15.955 3.590 -24.851 1.00 97.75 199 ALA A O 1
ATOM 1490 N N . ASP A 1 200 ? 14.762 2.125 -23.637 1.00 97.50 200 ASP A N 1
ATOM 1491 C CA . ASP A 1 200 ? 15.517 0.944 -24.060 1.00 97.50 200 ASP A CA 1
ATOM 1492 C C . ASP A 1 200 ? 15.298 0.636 -25.546 1.00 97.50 200 ASP A C 1
ATOM 1494 O O . ASP A 1 200 ? 16.256 0.323 -26.264 1.00 97.50 200 ASP A O 1
ATOM 1498 N N . GLU A 1 201 ? 14.066 0.787 -26.031 1.00 97.69 201 GLU A N 1
ATOM 1499 C CA . GLU A 1 201 ? 13.730 0.615 -27.443 1.00 97.69 201 GLU A CA 1
ATOM 1500 C C . GLU A 1 201 ? 14.395 1.690 -28.322 1.00 97.69 201 GLU A C 1
ATOM 1502 O O . GLU A 1 201 ? 15.024 1.363 -29.334 1.00 97.69 201 GLU A O 1
ATOM 1507 N N . ASP A 1 202 ? 14.391 2.955 -27.894 1.00 98.12 202 ASP A N 1
ATOM 1508 C CA . ASP A 1 202 ? 15.124 4.040 -28.561 1.00 98.12 202 ASP A CA 1
ATOM 1509 C C . ASP A 1 202 ? 16.636 3.759 -28.637 1.00 98.12 202 ASP A C 1
ATOM 1511 O O . ASP A 1 202 ? 17.290 3.983 -29.666 1.00 98.12 202 ASP A O 1
ATOM 1515 N N . LEU A 1 203 ? 17.227 3.254 -27.547 1.00 98.12 203 LEU A N 1
ATOM 1516 C CA . LEU A 1 203 ? 18.639 2.870 -27.517 1.00 98.12 203 LEU A CA 1
ATOM 1517 C C . LEU A 1 203 ? 18.928 1.693 -28.451 1.00 98.12 203 LEU A C 1
ATOM 1519 O O . LEU A 1 203 ? 19.972 1.690 -29.115 1.00 98.12 203 LEU A O 1
ATOM 1523 N N . ARG A 1 204 ? 18.027 0.708 -28.530 1.00 98.25 204 ARG A N 1
ATOM 1524 C CA . ARG A 1 204 ? 18.135 -0.417 -29.467 1.00 98.25 204 ARG A CA 1
ATOM 1525 C C . ARG A 1 204 ? 18.158 0.084 -30.910 1.00 98.25 204 ARG A C 1
ATOM 1527 O O . ARG A 1 204 ? 19.089 -0.246 -31.645 1.00 98.25 204 ARG A O 1
ATOM 1534 N N . GLN A 1 205 ? 17.221 0.955 -31.282 1.00 98.19 205 GLN A N 1
ATOM 1535 C CA . GLN A 1 205 ? 17.154 1.536 -32.626 1.00 98.19 205 GLN A CA 1
ATOM 1536 C C . GLN A 1 205 ? 18.409 2.347 -32.970 1.00 98.19 205 GLN A C 1
ATOM 1538 O O . GLN A 1 205 ? 18.980 2.188 -34.051 1.00 98.19 205 GLN A O 1
ATOM 1543 N N . LYS A 1 206 ? 18.914 3.166 -32.038 1.00 98.19 206 LYS A N 1
ATOM 1544 C CA . LYS A 1 206 ? 20.169 3.912 -32.246 1.00 98.19 206 LYS A CA 1
ATOM 1545 C C . LYS A 1 206 ? 21.372 2.992 -32.440 1.00 98.19 206 LYS A C 1
ATOM 1547 O O . LYS A 1 206 ? 22.227 3.281 -33.276 1.00 98.19 206 LYS A O 1
ATOM 1552 N N . ARG A 1 207 ? 21.459 1.879 -31.704 1.00 98.19 207 ARG A N 1
ATOM 1553 C CA . ARG A 1 207 ? 22.530 0.881 -31.891 1.00 98.19 207 ARG A CA 1
ATOM 1554 C C . ARG A 1 207 ? 22.466 0.237 -33.275 1.00 98.19 207 ARG A C 1
ATOM 1556 O O . ARG A 1 207 ? 23.507 0.095 -33.912 1.00 98.19 207 ARG A O 1
ATOM 1563 N N . GLU A 1 208 ? 21.274 -0.088 -33.766 1.00 98.25 208 GLU A N 1
ATOM 1564 C CA . GLU A 1 208 ? 21.081 -0.628 -35.120 1.00 98.25 208 GLU A CA 1
ATOM 1565 C C . GLU A 1 208 ? 21.471 0.384 -36.205 1.00 98.25 208 GLU A C 1
ATOM 1567 O O . GLU A 1 208 ? 22.191 0.050 -37.151 1.00 98.25 208 GLU A O 1
ATOM 1572 N N . GLN A 1 209 ? 21.089 1.652 -36.041 1.00 98.12 209 GLN A N 1
ATOM 1573 C CA . GLN A 1 209 ? 21.515 2.729 -36.938 1.00 98.12 209 GLN A CA 1
ATOM 1574 C C . GLN A 1 209 ? 23.039 2.906 -36.932 1.00 98.12 209 GLN A C 1
ATOM 1576 O O . GLN A 1 209 ? 23.660 2.998 -37.988 1.00 98.12 209 GLN A O 1
ATOM 1581 N N . MET A 1 210 ? 23.679 2.890 -35.762 1.00 98.12 210 MET A N 1
ATOM 1582 C CA . MET A 1 210 ? 25.142 2.951 -35.684 1.00 98.12 210 MET A CA 1
ATOM 1583 C C . MET A 1 210 ? 25.804 1.747 -36.359 1.00 98.12 210 MET A C 1
ATOM 1585 O O . MET A 1 210 ? 26.786 1.927 -37.077 1.00 98.12 210 MET A O 1
ATOM 1589 N N . ALA A 1 211 ? 25.263 0.538 -36.192 1.00 98.06 211 ALA A N 1
ATOM 1590 C CA . ALA A 1 211 ? 25.791 -0.658 -36.844 1.00 98.06 211 ALA A CA 1
ATOM 1591 C C . ALA A 1 211 ? 25.696 -0.571 -38.378 1.00 98.06 211 ALA A C 1
ATOM 1593 O O . ALA A 1 211 ? 26.658 -0.897 -39.078 1.00 98.06 211 ALA A O 1
ATOM 1594 N N . THR A 1 212 ? 24.571 -0.081 -38.910 1.00 97.94 212 THR A N 1
ATOM 1595 C CA . THR A 1 212 ? 24.396 0.107 -40.361 1.00 97.94 212 THR A CA 1
ATOM 1596 C C . THR A 1 212 ? 25.321 1.192 -40.915 1.00 97.94 212 THR A C 1
ATOM 1598 O O . THR A 1 212 ? 25.973 0.971 -41.937 1.00 97.94 212 THR A O 1
ATOM 1601 N N . MET A 1 213 ? 25.467 2.324 -40.217 1.00 98.25 213 MET A N 1
ATOM 1602 C CA . MET A 1 213 ? 26.429 3.367 -40.591 1.00 98.25 213 MET A CA 1
ATOM 1603 C C . MET A 1 213 ? 27.875 2.864 -40.545 1.00 98.25 213 MET A C 1
ATOM 1605 O O . MET A 1 213 ? 28.641 3.138 -41.466 1.00 98.25 213 MET A O 1
ATOM 1609 N N . GLN A 1 214 ? 28.249 2.093 -39.520 1.00 98.12 214 GLN A N 1
ATOM 1610 C CA . GLN A 1 214 ? 29.589 1.517 -39.408 1.00 98.12 214 GLN A CA 1
ATOM 1611 C C . GLN A 1 214 ? 29.882 0.553 -40.563 1.00 98.12 214 GLN A C 1
ATOM 1613 O O . GLN A 1 214 ? 30.978 0.568 -41.122 1.00 98.12 214 GLN A O 1
ATOM 1618 N N . HIS A 1 215 ? 28.903 -0.265 -40.955 1.00 97.75 215 HIS A N 1
ATOM 1619 C CA . HIS A 1 215 ? 29.038 -1.133 -42.121 1.00 97.75 215 HIS A CA 1
ATOM 1620 C C . HIS A 1 215 ? 29.237 -0.318 -43.409 1.00 97.75 215 HIS A C 1
ATOM 1622 O O . HIS A 1 215 ? 30.150 -0.604 -44.182 1.00 97.75 215 HIS A O 1
ATOM 1628 N N . ALA A 1 216 ? 28.424 0.721 -43.628 1.00 98.19 216 ALA A N 1
ATOM 1629 C CA . ALA A 1 216 ? 28.549 1.597 -44.793 1.00 98.19 216 ALA A CA 1
ATOM 1630 C C . ALA A 1 216 ? 29.911 2.313 -44.844 1.00 98.19 216 ALA A C 1
ATOM 1632 O O . ALA A 1 216 ? 30.517 2.397 -45.912 1.00 98.19 216 ALA A O 1
ATOM 1633 N N . LEU A 1 217 ? 30.418 2.772 -43.695 1.00 98.25 217 LEU A N 1
ATOM 1634 C CA . LEU A 1 217 ? 31.746 3.371 -43.579 1.00 98.25 217 LEU A CA 1
ATOM 1635 C C . LEU A 1 217 ? 32.841 2.378 -43.988 1.00 98.25 217 LEU A C 1
ATOM 1637 O O . LEU A 1 217 ? 33.671 2.703 -44.833 1.00 98.25 217 LEU A O 1
ATOM 1641 N N . ASN A 1 218 ? 32.802 1.152 -43.459 1.00 98.06 218 ASN A N 1
ATOM 1642 C CA . ASN A 1 218 ? 33.781 0.114 -43.790 1.00 98.06 218 ASN A CA 1
ATOM 1643 C C . ASN A 1 218 ? 33.776 -0.228 -45.294 1.00 98.06 218 ASN A C 1
ATOM 1645 O O . ASN A 1 218 ? 34.834 -0.442 -45.889 1.00 98.06 218 ASN A O 1
ATOM 1649 N N . GLU A 1 219 ? 32.602 -0.281 -45.930 1.00 98.06 219 GLU A N 1
ATOM 1650 C CA . GLU A 1 219 ? 32.497 -0.503 -47.379 1.00 98.06 219 GLU A CA 1
ATOM 1651 C C . GLU A 1 219 ? 33.035 0.686 -48.187 1.00 98.06 219 GLU A C 1
ATOM 1653 O O . GLU A 1 219 ? 33.787 0.492 -49.146 1.00 98.06 219 GLU A O 1
ATOM 1658 N N . ALA A 1 220 ? 32.741 1.920 -47.769 1.00 98.06 220 ALA A N 1
ATOM 1659 C CA . ALA A 1 220 ? 33.294 3.117 -48.398 1.00 98.06 220 ALA A CA 1
ATOM 1660 C C . ALA A 1 220 ? 34.830 3.158 -48.299 1.00 98.06 220 ALA A C 1
ATOM 1662 O O . ALA A 1 220 ? 35.510 3.480 -49.275 1.00 98.06 220 ALA A O 1
ATOM 1663 N N . GLU A 1 221 ? 35.401 2.775 -47.154 1.00 98.31 221 GLU A N 1
ATOM 1664 C CA . GLU A 1 221 ? 36.853 2.674 -46.971 1.00 98.31 221 GLU A CA 1
ATOM 1665 C C . GLU A 1 221 ? 37.490 1.635 -47.906 1.00 98.31 221 GLU A C 1
ATOM 1667 O O . GLU A 1 221 ? 38.531 1.907 -48.522 1.00 98.31 221 GLU A O 1
ATOM 1672 N N . LYS A 1 222 ? 36.856 0.463 -48.070 1.00 98.44 222 LYS A N 1
ATOM 1673 C CA . LYS A 1 222 ? 37.298 -0.562 -49.031 1.00 98.44 222 LYS A CA 1
ATOM 1674 C C . LYS A 1 222 ? 37.282 -0.029 -50.462 1.00 98.44 222 LYS A C 1
ATOM 1676 O O . LYS A 1 222 ? 38.245 -0.253 -51.200 1.00 98.44 222 LYS A O 1
ATOM 1681 N N . GLU A 1 223 ? 36.234 0.693 -50.851 1.00 98.31 223 GLU A N 1
ATOM 1682 C CA . GLU A 1 223 ? 36.125 1.253 -52.199 1.00 98.31 223 GLU A CA 1
ATOM 1683 C C . GLU A 1 223 ? 37.167 2.349 -52.448 1.00 98.31 223 GLU A C 1
ATOM 1685 O O . GLU A 1 223 ? 37.864 2.335 -53.463 1.00 98.31 223 GLU A O 1
ATOM 1690 N N . VAL A 1 224 ? 37.389 3.243 -51.481 1.00 98.44 224 VAL A N 1
ATOM 1691 C CA . VAL A 1 224 ? 38.464 4.245 -51.559 1.00 98.44 224 VAL A CA 1
ATOM 1692 C C . VAL A 1 224 ? 39.827 3.575 -51.741 1.00 98.44 224 VAL A C 1
ATOM 1694 O O . VAL A 1 224 ? 40.645 4.047 -52.538 1.00 98.44 224 VAL A O 1
ATOM 1697 N N . LYS A 1 225 ? 40.089 2.467 -51.037 1.00 98.44 225 LYS A N 1
ATOM 1698 C CA . LYS A 1 225 ? 41.327 1.698 -51.206 1.00 98.44 225 LYS A CA 1
ATOM 1699 C C . LYS A 1 225 ? 41.449 1.134 -52.627 1.00 98.44 225 LYS A C 1
ATOM 1701 O O . LYS A 1 225 ? 42.482 1.344 -53.265 1.00 98.44 225 LYS A O 1
ATOM 1706 N N . ARG A 1 226 ? 40.389 0.515 -53.157 1.00 98.00 226 ARG A N 1
ATOM 1707 C CA . ARG A 1 226 ? 40.348 0.006 -54.541 1.00 98.00 226 ARG A CA 1
ATOM 1708 C C . ARG A 1 226 ? 40.581 1.100 -55.575 1.00 98.00 226 ARG A C 1
ATOM 1710 O O . ARG A 1 226 ? 41.382 0.921 -56.491 1.00 98.00 226 ARG A O 1
ATOM 1717 N N . LEU A 1 22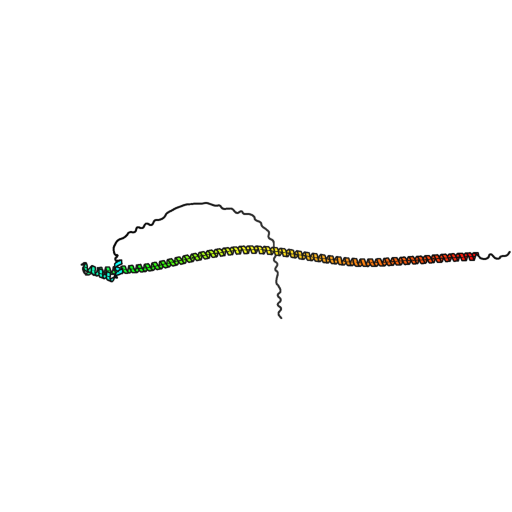7 ? 39.946 2.257 -55.414 1.00 98.12 227 LEU A N 1
ATOM 1718 C CA . LEU A 1 227 ? 40.121 3.397 -56.313 1.00 98.12 227 LEU A CA 1
ATOM 1719 C C . LEU A 1 227 ? 41.548 3.951 -56.269 1.00 98.12 227 LEU A C 1
ATOM 1721 O O . LEU A 1 227 ? 42.101 4.300 -57.315 1.00 98.12 227 LEU A O 1
ATOM 1725 N N . LYS A 1 228 ? 42.177 4.003 -55.088 1.00 98.25 228 LYS A N 1
ATOM 1726 C CA . LYS A 1 228 ? 43.594 4.380 -54.954 1.00 98.25 228 LYS A CA 1
ATOM 1727 C C . LYS A 1 228 ? 44.501 3.404 -55.706 1.00 98.25 228 LYS A C 1
ATOM 1729 O O . LYS A 1 228 ? 45.354 3.847 -56.474 1.00 98.25 228 LYS A O 1
ATOM 1734 N N . GLU A 1 229 ? 44.293 2.100 -55.542 1.00 97.94 229 GLU A N 1
ATOM 1735 C CA . GLU A 1 229 ? 45.048 1.060 -56.253 1.00 97.94 229 GLU A CA 1
ATOM 1736 C C . GLU A 1 229 ? 44.847 1.153 -57.775 1.00 97.94 229 GLU A C 1
ATOM 1738 O O . GLU A 1 229 ? 45.822 1.183 -58.530 1.00 97.94 229 GLU A O 1
ATOM 1743 N N . ALA A 1 230 ? 43.602 1.310 -58.234 1.00 97.94 230 ALA A N 1
ATOM 1744 C CA . ALA A 1 230 ? 43.271 1.482 -59.647 1.00 97.94 230 ALA A CA 1
ATOM 1745 C C . ALA A 1 230 ? 43.900 2.753 -60.243 1.00 97.94 230 ALA A C 1
ATOM 1747 O O . ALA A 1 230 ? 44.414 2.733 -61.364 1.00 97.94 230 ALA A O 1
ATOM 1748 N N . LYS A 1 231 ? 43.911 3.862 -59.492 1.00 98.19 231 LYS A N 1
ATOM 1749 C CA . LYS A 1 231 ? 44.577 5.106 -59.901 1.00 98.19 231 LYS A CA 1
ATOM 1750 C C . LYS A 1 231 ? 46.084 4.896 -60.058 1.00 98.19 231 LYS A C 1
ATOM 1752 O O . LYS A 1 231 ? 46.632 5.308 -61.077 1.00 98.19 231 LYS A O 1
ATOM 1757 N N . MET A 1 232 ? 46.730 4.223 -59.104 1.00 97.81 232 MET A N 1
ATOM 1758 C CA . MET A 1 232 ? 48.161 3.898 -59.168 1.00 97.81 232 MET A CA 1
ATOM 1759 C C . MET A 1 232 ? 48.503 2.945 -60.321 1.00 97.81 232 MET A C 1
ATOM 1761 O O . MET A 1 232 ? 49.561 3.065 -60.936 1.00 97.81 232 MET A O 1
ATOM 1765 N N . ALA A 1 233 ? 47.618 2.001 -60.649 1.00 97.62 233 ALA A N 1
ATOM 1766 C CA . ALA A 1 233 ? 47.786 1.141 -61.818 1.00 97.62 233 ALA A CA 1
ATOM 1767 C C . ALA A 1 233 ? 47.699 1.949 -63.124 1.00 97.62 233 ALA A C 1
ATOM 1769 O O . ALA A 1 233 ? 48.556 1.808 -63.996 1.00 97.62 233 ALA A O 1
ATOM 1770 N N . LYS A 1 234 ? 46.717 2.858 -63.232 1.00 97.81 234 LYS A N 1
ATOM 1771 C CA . LYS A 1 234 ? 46.567 3.750 -64.393 1.00 97.81 234 LYS A CA 1
ATOM 1772 C C . LYS A 1 234 ? 47.757 4.695 -64.574 1.00 97.81 234 LYS A C 1
ATOM 1774 O O . LYS A 1 234 ? 48.139 4.951 -65.713 1.00 97.81 234 LYS A O 1
ATOM 1779 N N . THR A 1 235 ? 48.344 5.223 -63.497 1.00 97.00 235 THR A N 1
ATOM 1780 C CA . THR A 1 235 ? 49.550 6.065 -63.605 1.00 97.00 235 THR A CA 1
ATOM 1781 C C . THR A 1 235 ? 50.753 5.255 -64.071 1.00 97.00 235 THR A C 1
ATOM 1783 O O . THR A 1 235 ? 51.395 5.657 -65.033 1.00 97.00 235 THR A O 1
ATOM 1786 N N . LYS A 1 236 ? 50.993 4.069 -63.495 1.00 97.81 236 LYS A N 1
ATOM 1787 C CA . LYS A 1 236 ? 52.067 3.169 -63.950 1.00 97.81 236 LYS A CA 1
ATOM 1788 C C . LYS A 1 236 ? 51.935 2.804 -65.429 1.00 97.81 236 LYS A C 1
ATOM 1790 O O . LYS A 1 236 ? 52.932 2.781 -66.143 1.00 97.81 236 LYS A O 1
ATOM 1795 N N . GLU A 1 237 ? 50.720 2.519 -65.894 1.00 97.75 237 GLU A N 1
ATOM 1796 C CA . GLU A 1 237 ? 50.497 2.188 -67.303 1.00 97.75 237 GLU A CA 1
ATOM 1797 C C . GLU A 1 237 ? 50.723 3.396 -68.218 1.00 97.75 237 GLU A C 1
ATOM 1799 O O . GLU A 1 237 ? 51.381 3.273 -69.249 1.00 97.75 237 GLU A O 1
ATOM 1804 N N . ARG A 1 238 ? 50.274 4.588 -67.806 1.00 97.75 238 ARG A N 1
ATOM 1805 C CA . ARG A 1 238 ? 50.585 5.840 -68.508 1.00 97.75 238 ARG A CA 1
ATOM 1806 C C . ARG A 1 238 ? 52.095 6.055 -68.633 1.00 97.75 238 ARG A C 1
ATOM 1808 O O . ARG A 1 238 ? 52.565 6.385 -69.718 1.00 97.75 238 ARG A O 1
ATOM 1815 N N . ASP A 1 239 ? 52.848 5.836 -67.559 1.00 97.88 239 ASP A N 1
ATOM 1816 C CA . ASP A 1 239 ? 54.304 6.006 -67.552 1.00 97.88 239 ASP A CA 1
ATOM 1817 C C . ASP A 1 239 ? 54.996 5.001 -68.485 1.00 97.88 239 ASP A C 1
ATOM 1819 O O . ASP A 1 239 ? 55.881 5.380 -69.253 1.00 97.88 239 ASP A O 1
ATOM 1823 N N . ARG A 1 240 ? 54.541 3.740 -68.507 1.00 98.00 240 ARG A N 1
ATOM 1824 C CA . ARG A 1 240 ? 55.019 2.724 -69.465 1.00 98.00 240 ARG A CA 1
ATOM 1825 C C . ARG A 1 240 ? 54.747 3.115 -70.913 1.00 98.00 240 ARG A C 1
ATOM 1827 O O . ARG A 1 240 ? 55.629 2.974 -71.758 1.00 98.00 240 ARG A O 1
ATOM 1834 N N . VAL A 1 241 ? 53.538 3.590 -71.217 1.00 97.94 241 VAL A N 1
ATOM 1835 C CA . VAL A 1 241 ? 53.177 4.053 -72.566 1.00 97.94 241 VAL A CA 1
ATOM 1836 C C . VAL A 1 241 ? 54.045 5.244 -72.967 1.00 97.94 241 VAL A C 1
ATOM 1838 O O . VAL A 1 241 ? 54.624 5.230 -74.051 1.00 97.94 241 VAL A O 1
ATOM 1841 N N . ASN A 1 242 ? 54.225 6.224 -72.080 1.00 97.81 242 ASN A N 1
ATOM 1842 C CA . ASN A 1 242 ? 55.101 7.370 -72.321 1.00 97.81 242 ASN A CA 1
ATOM 1843 C C . ASN A 1 242 ? 56.552 6.940 -72.584 1.00 97.81 242 ASN A C 1
ATOM 1845 O O . ASN A 1 242 ? 57.183 7.446 -73.510 1.00 97.81 242 ASN A O 1
ATOM 1849 N N . GLN A 1 243 ? 57.071 5.971 -71.826 1.00 97.62 243 GLN A N 1
ATOM 1850 C CA . GLN A 1 243 ? 58.407 5.415 -72.043 1.00 97.62 243 GLN A CA 1
ATOM 1851 C C . GLN A 1 243 ? 58.529 4.736 -73.418 1.00 97.62 243 GLN A C 1
ATOM 1853 O O . GLN A 1 243 ? 59.509 4.968 -74.127 1.00 97.62 243 GLN A O 1
ATOM 1858 N N . LYS A 1 244 ? 57.527 3.945 -73.830 1.00 98.00 244 LYS A N 1
ATOM 1859 C CA . LYS A 1 244 ? 57.480 3.332 -75.171 1.00 98.00 244 LYS A CA 1
ATOM 1860 C C . LYS A 1 244 ? 57.452 4.385 -76.277 1.00 98.00 244 LYS A C 1
ATOM 1862 O O . LYS A 1 244 ? 58.193 4.255 -77.246 1.00 98.00 244 LYS A O 1
ATOM 1867 N N . ILE A 1 245 ? 56.652 5.442 -76.117 1.00 97.62 245 ILE A N 1
ATOM 1868 C CA . ILE A 1 245 ? 56.606 6.569 -77.059 1.00 97.62 245 ILE A CA 1
ATOM 1869 C C . ILE A 1 245 ? 57.987 7.224 -77.162 1.00 97.62 245 ILE A C 1
ATOM 1871 O O . ILE A 1 245 ? 58.487 7.412 -78.264 1.00 97.62 245 ILE A O 1
ATOM 1875 N N . GLN A 1 246 ? 58.651 7.516 -76.041 1.00 96.50 246 GLN A N 1
ATOM 1876 C CA . GLN A 1 246 ? 59.997 8.102 -76.052 1.00 96.50 246 GLN A CA 1
ATOM 1877 C C . GLN A 1 246 ? 61.029 7.205 -76.754 1.00 96.50 246 GLN A C 1
ATOM 1879 O O . GLN A 1 246 ? 61.861 7.706 -77.513 1.00 96.50 246 GLN A O 1
ATOM 1884 N N . GLN A 1 247 ? 60.977 5.888 -76.530 1.00 96.50 247 GLN A N 1
ATOM 1885 C CA . GLN A 1 247 ? 61.840 4.920 -77.214 1.00 96.50 247 GLN A CA 1
ATOM 1886 C C . GLN A 1 247 ? 61.568 4.873 -78.725 1.00 96.50 247 GLN A C 1
ATOM 1888 O O . GLN A 1 247 ? 62.511 4.927 -79.516 1.00 96.50 247 GLN A O 1
ATOM 1893 N N . ALA A 1 248 ? 60.297 4.826 -79.132 1.00 96.44 248 ALA A N 1
ATOM 1894 C CA . ALA A 1 248 ? 59.888 4.852 -80.537 1.00 96.44 248 ALA A CA 1
ATOM 1895 C C . ALA A 1 248 ? 60.316 6.157 -81.230 1.00 96.44 248 ALA A C 1
ATOM 1897 O O . ALA A 1 248 ? 60.877 6.131 -82.320 1.00 96.44 248 ALA A O 1
ATOM 1898 N N . THR A 1 249 ? 60.150 7.303 -80.567 1.00 96.94 249 THR A N 1
ATOM 1899 C CA . THR A 1 249 ? 60.616 8.599 -81.074 1.00 96.94 249 THR A CA 1
ATOM 1900 C C . THR A 1 249 ? 62.135 8.611 -81.237 1.00 96.94 249 THR A C 1
ATOM 1902 O O . THR A 1 249 ? 62.632 8.994 -82.293 1.00 96.94 249 THR A O 1
ATOM 1905 N N . ARG A 1 250 ? 62.899 8.149 -80.235 1.00 97.00 250 ARG A N 1
ATOM 1906 C CA . ARG A 1 250 ? 64.371 8.094 -80.303 1.00 97.00 250 ARG A CA 1
ATOM 1907 C C . ARG A 1 250 ? 64.865 7.207 -81.448 1.00 97.00 250 ARG A C 1
ATOM 1909 O O . ARG A 1 250 ? 65.746 7.624 -82.195 1.00 97.00 250 ARG A O 1
ATOM 1916 N N . THR A 1 251 ? 64.303 6.008 -81.582 1.00 95.75 251 THR A N 1
ATOM 1917 C CA . THR A 1 251 ? 64.644 5.078 -82.672 1.00 95.75 251 THR A CA 1
ATOM 1918 C C . THR A 1 251 ? 64.249 5.648 -84.037 1.00 95.75 251 THR A C 1
ATOM 1920 O O . THR A 1 251 ? 65.041 5.575 -84.974 1.00 95.75 251 THR A O 1
ATOM 1923 N N . GLY A 1 252 ? 63.095 6.316 -84.137 1.00 96.31 252 GLY A N 1
ATOM 1924 C CA . GLY A 1 252 ? 62.677 7.051 -85.333 1.00 96.31 252 GLY A CA 1
ATOM 1925 C C . GLY A 1 252 ? 63.674 8.138 -85.755 1.00 96.31 252 GLY A C 1
ATOM 1926 O O . GLY A 1 252 ? 64.070 8.182 -86.918 1.00 96.31 252 GLY A O 1
ATOM 1927 N N . TRP A 1 253 ? 64.153 8.965 -84.816 1.00 96.19 253 TRP A N 1
ATOM 1928 C CA . TRP A 1 253 ? 65.193 9.970 -85.091 1.00 96.19 253 TRP A CA 1
ATOM 1929 C C . TRP A 1 253 ? 66.518 9.345 -85.540 1.00 96.19 253 TRP A C 1
ATOM 1931 O O . TRP A 1 253 ? 67.149 9.851 -86.465 1.00 96.19 253 TRP A O 1
ATOM 1941 N N . GLN A 1 254 ? 66.942 8.241 -84.918 1.00 93.56 254 GLN A N 1
ATOM 1942 C CA . GLN A 1 254 ? 68.152 7.517 -85.324 1.00 93.56 254 GLN A CA 1
ATOM 1943 C C . GLN A 1 254 ? 68.045 7.002 -86.762 1.00 93.56 254 GLN A C 1
ATOM 1945 O O . GLN A 1 254 ? 68.954 7.230 -87.557 1.00 93.56 254 GLN A O 1
ATOM 1950 N N . MET A 1 255 ? 66.916 6.382 -87.117 1.00 92.81 255 MET A N 1
ATOM 1951 C CA . MET A 1 255 ? 66.649 5.927 -88.483 1.00 92.81 255 MET A CA 1
ATOM 1952 C C . MET A 1 255 ? 66.651 7.091 -89.478 1.00 92.81 255 MET A C 1
ATOM 1954 O O . MET A 1 255 ? 67.286 6.994 -90.523 1.00 92.81 255 MET A O 1
ATOM 1958 N N . ALA A 1 256 ? 66.007 8.213 -89.143 1.00 90.62 256 ALA A N 1
ATOM 1959 C CA . ALA A 1 256 ? 65.994 9.402 -89.994 1.00 90.62 256 ALA A CA 1
ATOM 1960 C C . ALA A 1 256 ? 67.408 9.961 -90.243 1.00 90.62 256 ALA A C 1
ATOM 1962 O O . ALA A 1 256 ? 67.737 10.295 -91.379 1.00 90.62 256 ALA A O 1
ATOM 1963 N N . MET A 1 257 ? 68.266 10.006 -89.217 1.00 91.00 257 MET A N 1
ATOM 1964 C CA . MET A 1 257 ? 69.666 10.427 -89.366 1.00 91.00 257 MET A CA 1
ATOM 1965 C C . MET A 1 257 ? 70.479 9.468 -90.245 1.00 91.00 257 MET A C 1
ATOM 1967 O O . MET A 1 257 ? 71.258 9.925 -91.077 1.00 91.00 257 MET A O 1
ATOM 1971 N N . VAL A 1 258 ? 70.292 8.151 -90.099 1.00 88.06 258 VAL A N 1
ATOM 1972 C CA . VAL A 1 258 ? 70.948 7.150 -90.962 1.00 88.06 258 VAL A CA 1
ATOM 1973 C C . VAL A 1 258 ? 70.481 7.296 -92.415 1.00 88.06 258 VAL A C 1
ATOM 1975 O O . VAL A 1 258 ? 71.299 7.272 -93.338 1.00 88.06 258 VAL A O 1
ATOM 1978 N N . CYS A 1 259 ? 69.183 7.511 -92.638 1.00 85.94 259 CYS A N 1
ATOM 1979 C CA . CYS A 1 259 ? 68.636 7.797 -93.964 1.00 85.94 259 CYS A CA 1
ATOM 1980 C C . CYS A 1 259 ? 69.219 9.091 -94.567 1.00 85.94 259 CYS A C 1
ATOM 1982 O O . CYS A 1 259 ? 69.590 9.100 -95.736 1.00 85.94 259 CYS A O 1
ATOM 1984 N N . ASP A 1 260 ? 69.366 10.168 -93.788 1.00 84.75 260 ASP A N 1
ATOM 1985 C CA . ASP A 1 260 ? 69.975 11.422 -94.266 1.00 84.75 260 ASP A CA 1
ATOM 1986 C C . ASP A 1 260 ? 71.469 11.251 -94.607 1.00 84.75 260 ASP A C 1
ATOM 1988 O O . ASP A 1 260 ? 71.937 11.720 -95.647 1.00 84.75 260 ASP A O 1
ATOM 1992 N N . GLN A 1 261 ? 72.222 10.510 -93.786 1.00 80.94 261 GLN A N 1
ATOM 1993 C CA . GLN A 1 261 ? 73.631 10.191 -94.055 1.00 80.94 261 GLN A CA 1
ATOM 1994 C C . GLN A 1 261 ? 73.802 9.350 -95.328 1.00 80.94 261 GLN A C 1
ATOM 1996 O O . GLN A 1 261 ? 74.652 9.662 -96.161 1.00 80.94 261 GLN A O 1
ATOM 2001 N N . THR A 1 262 ? 72.977 8.317 -95.514 1.00 75.00 262 THR A N 1
ATOM 2002 C CA . THR A 1 262 ? 73.006 7.474 -96.725 1.00 75.00 262 THR A CA 1
ATOM 2003 C C . THR A 1 262 ? 72.558 8.236 -97.974 1.00 75.00 262 THR A C 1
ATOM 2005 O O . THR A 1 262 ? 73.110 8.015 -99.051 1.00 75.00 262 THR A O 1
ATOM 2008 N N . PHE A 1 263 ? 71.633 9.192 -97.846 1.00 74.44 263 PHE A N 1
ATOM 2009 C CA . PHE A 1 263 ? 71.236 10.070 -98.948 1.00 74.44 263 PHE A CA 1
ATOM 2010 C C . PHE A 1 263 ? 72.355 11.045 -99.356 1.00 74.44 263 PHE A C 1
ATOM 2012 O O . PHE A 1 263 ? 72.593 11.241 -100.550 1.00 74.44 263 PHE A O 1
ATOM 2019 N N . LYS A 1 264 ? 73.086 11.614 -98.385 1.00 70.06 264 LYS A N 1
ATOM 2020 C CA . LYS A 1 264 ? 74.252 12.491 -98.625 1.00 70.06 264 LYS A CA 1
ATOM 2021 C C . LYS A 1 264 ? 75.483 11.747 -99.148 1.00 70.06 264 LYS A C 1
ATOM 2023 O O . LYS A 1 264 ? 76.304 12.356 -99.825 1.00 70.06 264 LYS A O 1
ATOM 2028 N N . ALA A 1 265 ? 75.591 10.445 -98.889 1.00 61.31 265 ALA A N 1
ATOM 2029 C CA . ALA A 1 265 ? 76.661 9.583 -99.392 1.00 61.31 265 ALA A CA 1
ATOM 2030 C C . ALA A 1 265 ? 76.468 9.125 -100.853 1.00 61.31 265 ALA A C 1
ATOM 2032 O O . ALA A 1 265 ? 77.221 8.273 -101.327 1.00 61.31 265 ALA A O 1
ATOM 2033 N N . LYS A 1 266 ? 75.495 9.678 -101.598 1.00 54.56 266 LYS A N 1
ATOM 2034 C CA . LYS A 1 266 ? 75.423 9.454 -103.047 1.00 54.56 266 LYS A CA 1
ATOM 2035 C C . LYS A 1 266 ? 76.727 9.932 -103.704 1.00 54.56 266 LYS A C 1
ATOM 2037 O O . LYS A 1 266 ? 77.077 11.105 -103.554 1.00 54.56 266 LYS A O 1
ATOM 2042 N N . PRO A 1 267 ? 77.441 9.061 -104.435 1.00 50.28 267 PRO A N 1
ATOM 2043 C CA . PRO A 1 267 ? 78.697 9.432 -105.060 1.00 50.28 267 PRO A CA 1
ATOM 2044 C C . PRO A 1 267 ? 78.451 10.542 -106.086 1.00 50.28 267 PRO A C 1
ATOM 2046 O O . PRO A 1 267 ? 77.664 10.386 -107.021 1.00 50.28 267 PRO A O 1
ATOM 2049 N N . LYS A 1 268 ? 79.148 11.670 -105.905 1.00 56.28 268 LYS A N 1
ATOM 2050 C CA . LYS A 1 268 ? 79.466 12.589 -106.999 1.00 56.28 268 LYS A CA 1
ATOM 2051 C C . LYS A 1 268 ? 80.405 11.835 -107.930 1.00 56.28 268 LYS A C 1
ATOM 2053 O O . LYS A 1 268 ? 81.616 11.955 -107.802 1.00 56.28 268 LYS A O 1
ATOM 2058 N N . ASP A 1 269 ? 79.845 11.048 -108.835 1.00 51.38 269 ASP A N 1
ATOM 2059 C CA . ASP A 1 269 ? 80.609 10.524 -109.949 1.00 51.38 269 ASP A CA 1
ATOM 2060 C C . ASP A 1 269 ? 79.849 10.679 -111.261 1.00 51.38 269 ASP A C 1
ATOM 2062 O O . ASP A 1 269 ? 78.720 10.219 -111.424 1.00 51.38 269 ASP A O 1
ATOM 2066 N N . ARG A 1 270 ? 80.585 11.295 -112.192 1.00 48.22 270 ARG A N 1
ATOM 2067 C CA . ARG A 1 270 ? 80.429 11.303 -113.647 1.00 48.22 270 ARG A CA 1
ATOM 2068 C C . ARG A 1 270 ? 79.292 12.130 -114.241 1.00 48.22 270 ARG A C 1
ATOM 2070 O O . ARG A 1 270 ? 78.253 11.611 -114.624 1.00 48.22 270 ARG A O 1
ATOM 2077 N N . THR A 1 271 ? 79.662 13.347 -114.625 1.00 43.53 271 THR A N 1
ATOM 2078 C CA . THR A 1 271 ? 79.680 13.655 -116.064 1.00 43.53 271 THR A CA 1
ATOM 2079 C C . THR A 1 271 ? 80.989 14.328 -116.455 1.00 43.53 271 THR A C 1
ATOM 2081 O O . THR A 1 271 ? 81.279 15.445 -116.037 1.00 43.53 271 THR A O 1
ATOM 2084 N N . SER A 1 272 ? 81.762 13.618 -117.278 1.00 47.97 272 SER A N 1
ATOM 2085 C CA . SER A 1 272 ? 82.723 14.194 -118.212 1.00 47.97 272 SER A CA 1
ATOM 2086 C C . SER A 1 272 ? 82.049 15.259 -119.073 1.00 47.97 272 SER A C 1
ATOM 2088 O O . SER A 1 272 ? 81.107 14.942 -119.800 1.00 47.97 272 SER A O 1
ATOM 2090 N N . LYS A 1 273 ? 82.570 16.479 -119.035 1.00 40.09 273 LYS A N 1
ATOM 2091 C CA . LYS A 1 273 ? 83.270 17.136 -120.147 1.00 40.09 273 LYS A CA 1
ATOM 2092 C C . LYS A 1 273 ? 83.826 18.472 -119.677 1.00 40.09 273 LYS A C 1
ATOM 2094 O O . LYS A 1 273 ? 83.116 19.152 -118.909 1.00 40.09 273 LYS A O 1
#

Radius of gyration: 80.22 Å; chains: 1; bounding box: 162×64×238 Å

Organism: NCBI:txid1169474

Sequence (273 aa):
MNKQSNGPVPSAAASGTSLQKQKSAGALPRKPSQRQGSTAGGVNAPGRSGTSIVASRSPSVAALLNQDGPEAVTESLSKSVKSSGVKPMNADNITEKATAQVMEYKDRQNRRDLLQDELSEVKEELANLEKQMRKLKEEENKLGASNHIDSQKLESIRAQVKRDSTELDVLRTETAQLSGTCSKLSEGLKETTQKCEEADEDLRQKREQMATMQHALNEAEKEVKRLKEAKMAKTKERDRVNQKIQQATRTGWQMAMVCDQTFKAKPKDRTSK

Secondary structure (DSSP, 8-state):
----------PPP--------------PPPP-----------------------------HHHHHHHHHHHHHHHHHHHHHHHTT--HHHHHHHHHHHHHHHHHHHHHHHHHHHHHHHHHHHHHHHHHHHHHHHHHHHHHHHHHHHHHHHHHHHHHHHHHHHHHHHHHHHHHHHHHHHHHHHHHHHHHHHHHHHHHHHHHHHHHHHHHHHHHHHHHHHHHHHHHHHHHHHHHHHHHHHHHHHHHHHHHHHHHHHHHHHHHHHHHT--------

Foldseek 3Di:
DDDDDDDDDDDDDDDDDDDDDDDDDDDDDDDDDDDDDDDDDDDDDDDDDDDDDPDDDDPPPVNVCVPPHLVVVLVVLLVVLVVPPDDPVVSVVVSVVVSVVSVVVVVVVVVVVVVVVVVVVVVVVVVVVVVVVVVVVVVVVVVVVVVVVVVVVVVVVVVVVVVVVVVVVVVVVVVVVVVVVVVVVVVVVVVVVVVVVVVVVVVVVVVVVVVVVVVVVVVVVVVVVVVVVVVVVVVVVVVVVVVVVVVVVVVVVVVVVVVVVVVVPPDPDDDDD

pLDDT: mean 76.98, std 23.37, range [31.64, 98.44]